Protein AF-A0A239HSJ1-F1 (afdb_monomer)

Solvent-accessible surface area (backbone atoms only — not comparable to full-atom values): 19873 Å² total; per-residue (Å²): 136,86,89,80,91,82,86,85,82,82,81,83,80,80,81,76,79,77,76,79,74,76,69,81,78,74,70,60,64,44,48,32,89,45,88,82,38,35,42,40,38,38,28,66,90,22,29,30,40,30,40,70,40,66,90,30,56,84,75,68,43,22,36,38,37,31,24,53,52,59,97,63,96,65,69,55,45,73,56,36,35,38,34,47,31,50,22,44,60,75,88,78,58,70,73,84,28,41,38,49,26,47,74,38,69,19,83,94,44,78,93,37,59,12,23,55,61,47,54,65,53,84,78,43,101,58,31,61,46,36,51,74,44,83,43,76,57,90,95,46,78,38,44,35,43,39,32,60,36,43,41,54,64,38,81,88,57,48,41,25,40,36,34,38,42,32,35,37,66,87,45,36,39,36,44,34,39,23,38,38,68,43,94,86,24,60,63,57,44,26,48,34,53,31,36,58,31,32,45,60,63,34,21,26,35,40,44,33,45,74,49,70,49,41,32,58,78,77,45,60,87,66,84,64,73,56,82,44,84,56,67,76,44,45,51,89,40,38,30,52,37,76,83,49,22,41,34,40,39,36,24,42,80,59,90,56,45,31,76,44,81,55,46,101,77,51,90,69,56,36,74,53,76,57,49,29,38,33,47,37,32,53,37,94,66,65,52,94,67,24,28,38,39,41,27,29,30,35,24,45,88,99,49,89,49,59,33,78,93,43,52,11,25,24,37,48,32,50,38,32,67,55,52,83,61,42,54,44,28,45,32,53,37,77,54,55,67,62,78,67,58,56,48,88,64,68,61,66,83,79,87,68,77,82,81,84,126

Nearest PDB structures (foldseek):
  6s6z-assembly1_A  TM=3.889E-01  e=8.707E-04  Thermotoga maritima MSB8
  3dym-assembly1_B  TM=3.789E-01  e=1.656E-01  Escherichia coli K-12
  7brs-assembly3_C  TM=3.795E-01  e=2.142E-01  Escherichia coli K-12
  3czj-assembly1_B  TM=3.651E-01  e=4.402E-01  Escherichia coli K-12
  8ri7-assembly1_A  TM=3.593E-01  e=1.593E+00  Escherichia coli

pLDDT: mean 85.99, std 18.25, range [26.75, 98.62]

Radius of gyration: 25.33 Å; Cα contacts (8 Å, |Δi|>4): 838; chains: 1; bounding box: 78×59×99 Å

Structure (mmCIF, N/CA/C/O backbone):
data_AF-A0A239HSJ1-F1
#
_entry.id   AF-A0A239HSJ1-F1
#
loop_
_atom_site.group_PDB
_atom_site.id
_atom_site.type_symbol
_atom_site.label_atom_id
_atom_site.label_alt_id
_atom_site.label_comp_id
_atom_site.label_asym_id
_atom_site.label_entity_id
_atom_site.label_seq_id
_atom_site.pdbx_PDB_ins_code
_atom_site.Cartn_x
_atom_site.Cartn_y
_atom_site.Cartn_z
_atom_site.occupancy
_atom_site.B_iso_or_equiv
_atom_site.auth_seq_id
_atom_site.auth_comp_id
_atom_site.auth_asym_id
_atom_site.auth_atom_id
_atom_site.pdbx_PDB_model_num
ATOM 1 N N . MET A 1 1 ? 55.338 -34.166 76.274 1.00 34.38 1 MET A N 1
ATOM 2 C CA . MET A 1 1 ? 55.002 -33.595 74.948 1.00 34.38 1 MET A CA 1
ATOM 3 C C . MET A 1 1 ? 53.588 -34.061 74.625 1.00 34.38 1 MET A C 1
ATOM 5 O O . MET A 1 1 ? 53.430 -35.249 74.422 1.00 34.38 1 MET A O 1
ATOM 9 N N . LEU A 1 2 ? 52.514 -33.336 74.955 1.00 30.95 2 LEU A N 1
ATOM 10 C CA . LEU A 1 2 ? 52.000 -32.055 74.428 1.00 30.95 2 LEU A CA 1
ATOM 11 C C . LEU A 1 2 ? 51.515 -32.140 72.964 1.00 30.95 2 LEU A C 1
ATOM 13 O O . LEU A 1 2 ? 52.263 -32.618 72.119 1.00 30.95 2 LEU A O 1
ATOM 17 N N . PHE A 1 3 ? 50.316 -31.568 72.743 1.00 27.73 3 PHE A N 1
ATOM 18 C CA . PHE A 1 3 ? 49.607 -31.225 71.488 1.00 27.73 3 PHE A CA 1
ATOM 19 C C . PHE A 1 3 ? 48.690 -32.296 70.858 1.00 27.73 3 PHE A C 1
ATOM 21 O O . PHE A 1 3 ? 49.084 -33.444 70.743 1.00 27.73 3 PHE A O 1
ATOM 28 N N . PHE A 1 4 ? 47.477 -32.012 70.358 1.00 30.23 4 PHE A N 1
ATOM 29 C CA . PHE A 1 4 ? 46.514 -30.894 70.463 1.00 30.23 4 PHE A CA 1
ATOM 30 C C . PHE A 1 4 ? 45.217 -31.351 69.747 1.00 30.23 4 PHE A C 1
ATOM 32 O O . PHE A 1 4 ? 45.278 -32.187 68.847 1.00 30.23 4 PHE A O 1
ATOM 39 N N . LEU A 1 5 ? 44.058 -30.791 70.110 1.00 36.53 5 LEU A N 1
ATOM 40 C CA . LEU A 1 5 ? 42.792 -30.938 69.376 1.00 36.53 5 LEU A CA 1
ATOM 41 C C . LEU A 1 5 ? 42.863 -30.303 67.973 1.00 36.53 5 LEU A C 1
ATOM 43 O O . LEU A 1 5 ? 43.408 -29.212 67.828 1.00 36.53 5 LEU A O 1
ATOM 47 N N . ALA A 1 6 ? 42.142 -30.874 67.002 1.00 34.12 6 ALA A N 1
ATOM 48 C CA . ALA A 1 6 ? 41.622 -30.126 65.856 1.00 34.12 6 ALA A CA 1
ATOM 49 C C . ALA A 1 6 ? 40.191 -30.575 65.515 1.00 34.12 6 ALA A C 1
ATOM 51 O O . ALA A 1 6 ? 39.922 -31.736 65.216 1.00 34.12 6 ALA A O 1
ATOM 52 N N . ARG A 1 7 ? 39.272 -29.611 65.620 1.00 34.09 7 ARG A N 1
ATOM 53 C CA . ARG A 1 7 ? 37.841 -29.685 65.308 1.00 34.09 7 ARG A CA 1
ATOM 54 C C . ARG A 1 7 ? 37.631 -29.765 63.792 1.00 34.09 7 ARG A C 1
ATOM 56 O O . ARG A 1 7 ? 38.167 -28.931 63.071 1.00 34.09 7 ARG A O 1
ATOM 63 N N . CYS A 1 8 ? 36.777 -30.675 63.326 1.00 31.75 8 CYS A N 1
ATOM 64 C CA . CYS A 1 8 ? 36.145 -30.562 62.009 1.00 31.75 8 CYS A CA 1
ATOM 65 C C . CYS A 1 8 ? 34.814 -29.815 62.161 1.00 31.75 8 CYS A C 1
ATOM 67 O O . CYS A 1 8 ? 33.870 -30.331 62.756 1.00 31.75 8 CYS A O 1
ATOM 69 N N . CYS A 1 9 ? 34.753 -28.588 61.644 1.00 32.62 9 CYS A N 1
ATOM 70 C CA . CYS A 1 9 ? 33.508 -27.850 61.454 1.00 32.62 9 CYS A CA 1
ATOM 71 C C . CYS A 1 9 ? 32.842 -28.327 60.156 1.00 32.62 9 CYS A C 1
ATOM 73 O O . CYS A 1 9 ? 33.412 -28.168 59.080 1.00 32.62 9 CYS A O 1
ATOM 75 N N . ILE A 1 10 ? 31.633 -28.882 60.252 1.00 38.62 10 ILE A N 1
ATOM 76 C CA . ILE A 1 10 ? 30.758 -29.121 59.099 1.00 38.62 10 ILE A CA 1
ATOM 77 C C . ILE A 1 10 ? 30.023 -27.809 58.814 1.00 38.62 10 ILE A C 1
ATOM 79 O O . ILE A 1 10 ? 29.228 -27.350 59.633 1.00 38.62 10 ILE A O 1
ATOM 83 N N . ALA A 1 11 ? 30.309 -27.189 57.670 1.00 36.12 11 ALA A N 1
ATOM 84 C CA . ALA A 1 11 ? 29.547 -26.054 57.169 1.00 36.12 11 ALA A CA 1
ATOM 85 C C . ALA A 1 11 ? 28.276 -26.568 56.475 1.00 36.12 11 ALA A C 1
ATOM 87 O O . ALA A 1 11 ? 28.348 -27.227 55.440 1.00 36.12 11 ALA A O 1
ATOM 88 N N . PHE A 1 12 ? 27.110 -26.270 57.050 1.00 34.03 12 PHE A N 1
ATOM 89 C CA . PHE A 1 12 ? 25.827 -26.392 56.363 1.00 34.03 12 PHE A CA 1
ATOM 90 C C . PHE A 1 12 ? 25.724 -25.262 55.332 1.00 34.03 12 PHE A C 1
ATOM 92 O O . PHE A 1 12 ? 25.570 -24.099 55.697 1.00 34.03 12 PHE A O 1
ATOM 99 N N . VAL A 1 13 ? 25.816 -25.599 54.046 1.00 42.19 13 VAL A N 1
ATOM 100 C CA . VAL A 1 13 ? 25.445 -24.686 52.959 1.00 42.19 13 VAL A CA 1
ATOM 101 C C . VAL A 1 13 ? 23.947 -24.845 52.731 1.00 42.19 13 VAL A C 1
ATOM 103 O O . VAL A 1 13 ? 23.490 -25.809 52.120 1.00 42.19 13 VAL A O 1
ATOM 106 N N . SER A 1 14 ? 23.170 -23.910 53.268 1.00 41.41 14 SER A N 1
ATOM 107 C CA . SER A 1 14 ? 21.750 -23.750 52.966 1.00 41.41 14 SER A CA 1
ATOM 108 C C . SER A 1 14 ? 21.620 -23.302 51.508 1.00 41.41 14 SER A C 1
ATOM 110 O O . SER A 1 14 ? 21.904 -22.153 51.174 1.00 41.41 14 SER A O 1
ATOM 112 N N . GLY A 1 15 ? 21.218 -24.216 50.625 1.00 38.69 15 GLY A N 1
ATOM 113 C CA . GLY A 1 15 ? 20.870 -23.896 49.245 1.00 38.69 15 GLY A CA 1
ATOM 114 C C . GLY A 1 15 ? 19.581 -23.081 49.202 1.00 38.69 15 GLY A C 1
ATOM 115 O O . GLY A 1 15 ? 18.489 -23.643 49.204 1.00 38.69 15 GLY A O 1
ATOM 116 N N . ALA A 1 16 ? 19.700 -21.755 49.173 1.00 44.84 16 ALA A N 1
ATOM 117 C CA . ALA A 1 16 ? 18.612 -20.892 48.743 1.00 44.84 16 ALA A CA 1
ATOM 118 C C . ALA A 1 16 ? 18.420 -21.111 47.237 1.00 44.84 16 ALA A C 1
ATOM 120 O O . ALA A 1 16 ? 19.248 -20.691 46.428 1.00 44.84 16 ALA A O 1
ATOM 121 N N . GLY A 1 17 ? 17.359 -21.828 46.868 1.00 41.44 17 GLY A N 1
ATOM 122 C CA . GLY A 1 17 ? 16.935 -21.951 45.481 1.00 41.44 17 GLY A CA 1
ATOM 123 C C . GLY A 1 17 ? 16.613 -20.565 44.935 1.00 41.44 17 GLY A C 1
ATOM 124 O O . GLY A 1 17 ? 15.628 -19.948 45.337 1.00 41.44 17 GLY A O 1
ATOM 125 N N . VAL A 1 18 ? 17.459 -20.069 44.036 1.00 42.66 18 VAL A N 1
ATOM 126 C CA . VAL A 1 18 ? 17.140 -18.913 43.204 1.00 42.66 18 VAL A CA 1
ATOM 127 C C . VAL A 1 18 ? 16.051 -19.380 42.245 1.00 42.66 18 VAL A C 1
ATOM 129 O O . VAL A 1 18 ? 16.328 -20.062 41.261 1.00 42.66 18 VAL A O 1
ATOM 132 N N . LEU A 1 19 ? 14.797 -19.064 42.567 1.00 44.00 19 LEU A N 1
ATOM 133 C CA . LEU A 1 19 ? 13.730 -19.072 41.578 1.00 44.00 19 LEU A CA 1
ATOM 134 C C . LEU A 1 19 ? 14.130 -18.043 40.522 1.00 44.00 19 LEU A C 1
ATOM 136 O O . LEU A 1 19 ? 14.140 -16.843 40.793 1.00 44.00 19 LEU A O 1
ATOM 140 N N . ALA A 1 20 ? 14.525 -18.524 39.345 1.00 42.16 20 ALA A N 1
ATOM 141 C CA . ALA A 1 20 ? 14.688 -17.678 38.181 1.00 42.16 20 ALA A CA 1
ATOM 142 C C . ALA A 1 20 ? 13.334 -17.007 37.916 1.00 42.16 20 ALA A C 1
ATOM 144 O O . ALA A 1 20 ? 12.381 -17.660 37.497 1.00 42.16 20 ALA A O 1
ATOM 145 N N . GLN A 1 21 ? 13.228 -15.715 38.225 1.00 37.47 21 GLN A N 1
ATOM 146 C CA . GLN A 1 21 ? 12.154 -14.888 37.698 1.00 37.47 21 GLN A CA 1
ATOM 147 C C . GLN A 1 21 ? 12.350 -14.837 36.186 1.00 37.47 21 GLN A C 1
ATOM 149 O O . GLN A 1 21 ? 13.277 -14.187 35.699 1.00 37.47 21 GLN A O 1
ATOM 154 N N . GLU A 1 22 ? 11.500 -15.552 35.447 1.00 40.19 22 GLU A N 1
ATOM 155 C CA . GLU A 1 22 ? 11.316 -15.286 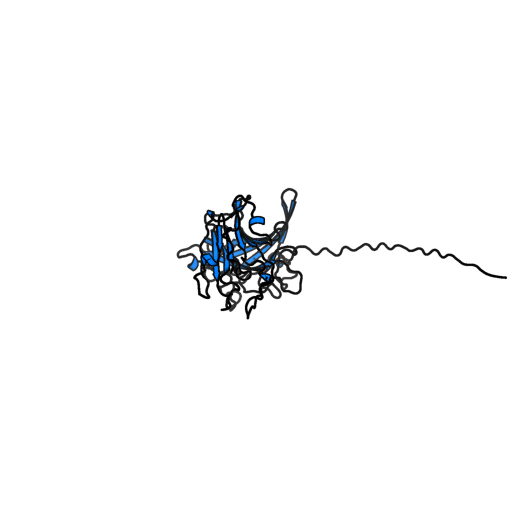34.026 1.00 40.19 22 GLU A CA 1
ATOM 156 C C . GLU A 1 22 ? 11.016 -13.793 33.891 1.00 40.19 22 GLU A C 1
ATOM 158 O O . GLU A 1 22 ? 10.060 -13.267 34.468 1.00 40.19 22 GLU A O 1
ATOM 163 N N . SER A 1 23 ? 11.902 -13.083 33.196 1.00 42.72 23 SER A N 1
ATOM 164 C CA . SER A 1 23 ? 11.632 -11.700 32.816 1.00 42.72 23 SER A CA 1
ATOM 165 C C . SER A 1 23 ? 10.333 -11.700 32.005 1.00 42.72 23 SER A C 1
ATOM 167 O O . SER A 1 23 ? 10.169 -12.610 31.189 1.00 42.72 23 SER A O 1
ATOM 169 N N . PRO A 1 24 ? 9.409 -10.739 32.200 1.00 45.56 24 PRO A N 1
ATOM 170 C CA . PRO A 1 24 ? 8.169 -10.711 31.437 1.00 45.56 24 PRO A CA 1
ATOM 171 C C . PRO A 1 24 ? 8.509 -10.765 29.950 1.00 45.56 24 PRO A C 1
ATOM 173 O O . PRO A 1 24 ? 9.201 -9.880 29.443 1.00 45.56 24 PRO A O 1
ATOM 176 N N . GLN A 1 25 ? 8.085 -11.828 29.267 1.00 57.91 25 GLN A N 1
ATOM 177 C CA . GLN A 1 25 ? 8.289 -11.947 27.832 1.00 57.91 25 GLN A CA 1
ATOM 178 C C . GLN A 1 25 ? 7.569 -10.766 27.180 1.00 57.91 25 GLN A C 1
ATOM 180 O O . GLN A 1 25 ? 6.346 -10.648 27.280 1.00 57.91 25 GLN A O 1
ATOM 185 N N . GLU A 1 26 ? 8.329 -9.845 26.582 1.00 77.31 26 GLU A N 1
ATOM 186 C CA . GLU A 1 26 ? 7.736 -8.707 25.887 1.00 77.31 26 GLU A CA 1
ATOM 187 C C . GLU A 1 26 ? 6.740 -9.221 24.845 1.00 77.31 26 GLU A C 1
ATOM 189 O O . GLU A 1 26 ? 7.050 -10.129 24.069 1.00 77.31 26 GLU A O 1
ATOM 194 N N . SER A 1 27 ? 5.541 -8.632 24.828 1.00 87.25 27 SER A N 1
ATOM 195 C CA . SER A 1 27 ? 4.517 -8.974 23.841 1.00 87.25 27 SER A CA 1
ATOM 196 C C . SER A 1 27 ? 5.100 -8.876 22.420 1.00 87.25 27 SER A C 1
ATOM 198 O O . SER A 1 27 ? 5.802 -7.899 22.119 1.00 87.25 27 SER A O 1
ATOM 200 N N . PRO A 1 28 ? 4.812 -9.846 21.526 1.00 93.06 28 PRO A N 1
ATOM 201 C CA . PRO A 1 28 ? 5.252 -9.783 20.131 1.00 93.06 28 PRO A CA 1
ATOM 202 C C . PRO A 1 28 ? 4.569 -8.645 19.357 1.00 93.06 28 PRO A C 1
ATOM 204 O O . PRO A 1 28 ? 5.042 -8.260 18.287 1.00 93.06 28 PRO A O 1
ATOM 207 N N . TRP A 1 29 ? 3.475 -8.103 19.901 1.00 95.94 29 TRP A N 1
ATOM 208 C CA . TRP A 1 29 ? 2.703 -7.015 19.321 1.00 95.94 29 TRP A CA 1
ATOM 209 C C . TRP A 1 29 ? 3.267 -5.651 19.705 1.00 95.94 29 TRP A C 1
ATOM 211 O O . TRP A 1 29 ? 3.484 -5.344 20.878 1.00 95.94 29 TRP A O 1
ATOM 221 N N . ILE A 1 30 ? 3.426 -4.804 18.697 1.00 94.31 30 ILE A N 1
ATOM 222 C CA . ILE A 1 30 ? 3.781 -3.396 18.831 1.00 94.31 30 ILE A CA 1
ATOM 223 C C . ILE A 1 30 ? 2.486 -2.598 18.777 1.00 94.31 30 ILE A C 1
ATOM 225 O O . ILE A 1 30 ? 1.672 -2.787 17.872 1.00 94.31 30 ILE A O 1
ATOM 229 N N . ARG A 1 31 ? 2.286 -1.737 19.774 1.00 94.75 31 ARG A N 1
ATOM 230 C CA . ARG A 1 31 ? 1.164 -0.801 19.881 1.00 94.75 31 ARG A CA 1
ATOM 231 C C . ARG A 1 31 ? 1.658 0.464 20.589 1.00 94.75 31 ARG A C 1
ATOM 233 O O . ARG A 1 31 ? 2.562 0.344 21.423 1.00 94.75 31 ARG A O 1
ATOM 240 N N . PRO A 1 32 ? 1.076 1.644 20.328 1.00 93.12 32 PRO A N 1
ATOM 241 C CA . PRO A 1 32 ? 1.495 2.866 21.002 1.00 93.12 32 PRO A CA 1
ATOM 242 C C . PRO A 1 32 ? 1.300 2.763 22.521 1.00 93.12 32 PRO A C 1
ATOM 244 O O . PRO A 1 32 ? 0.337 2.162 23.005 1.00 93.12 32 PRO A O 1
ATOM 247 N N . ALA A 1 33 ? 2.224 3.349 23.285 1.00 91.38 33 ALA A N 1
ATOM 248 C CA . ALA A 1 33 ? 2.182 3.329 24.750 1.00 91.38 33 ALA A CA 1
ATOM 249 C C . ALA A 1 33 ? 1.205 4.367 25.335 1.00 91.38 33 ALA A C 1
ATOM 251 O O . ALA A 1 33 ? 0.661 4.157 26.417 1.00 91.38 33 ALA A O 1
ATOM 252 N N . SER A 1 34 ? 0.983 5.466 24.612 1.00 90.38 34 SER A N 1
ATOM 253 C CA . SER A 1 34 ? 0.047 6.548 24.924 1.00 90.38 34 SER A CA 1
ATOM 254 C C . SER A 1 34 ? -0.427 7.217 23.618 1.00 90.38 34 SER A C 1
ATOM 256 O O . SER A 1 34 ? 0.173 6.962 22.570 1.00 90.38 34 SER A O 1
ATOM 258 N N . PRO A 1 35 ? -1.460 8.082 23.650 1.00 87.31 35 PRO A N 1
ATOM 259 C CA . PRO A 1 35 ? -1.907 8.832 22.469 1.00 87.31 35 PRO A CA 1
ATOM 260 C C . PRO A 1 35 ? -0.836 9.747 21.851 1.00 87.31 35 PRO A C 1
ATOM 262 O O . PRO A 1 35 ? -0.864 9.984 20.649 1.00 87.31 35 PRO A O 1
ATOM 265 N N . ASP A 1 36 ? 0.107 10.235 22.664 1.00 87.62 36 ASP A N 1
ATOM 266 C CA . ASP A 1 36 ? 1.193 11.134 22.237 1.00 87.62 36 ASP A CA 1
ATOM 267 C C . ASP A 1 36 ? 2.487 10.386 21.868 1.00 87.62 36 ASP A C 1
ATOM 269 O O . ASP A 1 36 ? 3.462 10.990 21.415 1.00 87.62 36 ASP A O 1
ATOM 273 N N . ALA A 1 37 ? 2.527 9.069 22.098 1.00 90.38 37 ALA A N 1
ATOM 274 C CA . ALA A 1 37 ? 3.645 8.224 21.706 1.00 90.38 37 ALA A CA 1
ATOM 275 C C . ALA A 1 37 ? 3.659 8.010 20.179 1.00 90.38 37 ALA A C 1
ATOM 277 O O . ALA A 1 37 ? 2.645 8.219 19.509 1.00 90.38 37 ALA A O 1
ATOM 278 N N . PRO A 1 38 ? 4.782 7.534 19.610 1.00 91.94 38 PRO A N 1
ATOM 279 C CA . PRO A 1 38 ? 4.829 7.111 18.216 1.00 91.94 38 PRO A CA 1
ATOM 280 C C . PRO A 1 38 ? 3.657 6.188 17.843 1.00 91.94 38 PRO A C 1
ATOM 282 O O . PRO A 1 38 ? 3.478 5.119 18.433 1.00 91.94 38 PRO A O 1
ATOM 285 N N . LEU A 1 39 ? 2.869 6.602 16.847 1.00 94.00 39 LEU A N 1
ATOM 286 C CA . LEU A 1 39 ? 1.702 5.879 16.349 1.00 94.00 39 LEU A CA 1
ATOM 287 C C . LEU A 1 39 ? 2.142 4.768 15.395 1.00 94.00 39 LEU A C 1
ATOM 289 O O . LEU A 1 39 ? 2.122 4.928 14.171 1.00 94.00 39 LEU A O 1
ATOM 293 N N . ILE A 1 40 ? 2.597 3.662 15.984 1.00 95.00 40 ILE A N 1
ATOM 294 C CA . ILE A 1 40 ? 3.119 2.486 15.287 1.00 95.00 40 ILE A CA 1
ATOM 295 C C . ILE A 1 40 ? 2.440 1.232 15.836 1.00 95.00 40 ILE A C 1
ATOM 297 O O . ILE A 1 40 ? 2.366 1.027 17.051 1.00 95.00 40 ILE A O 1
ATOM 301 N N . TRP A 1 41 ? 1.989 0.376 14.924 1.00 96.56 41 TRP A N 1
ATOM 302 C CA . TRP A 1 41 ? 1.357 -0.904 15.213 1.00 96.56 41 TRP A CA 1
ATOM 303 C C . TRP A 1 41 ? 1.997 -2.011 14.385 1.00 96.56 41 TRP A C 1
ATOM 305 O O . TRP A 1 41 ? 2.456 -1.778 13.270 1.00 96.56 41 TRP A O 1
ATOM 315 N N . GLY A 1 42 ? 1.985 -3.234 14.902 1.00 95.94 42 GLY A N 1
ATOM 316 C CA . GLY A 1 42 ? 2.352 -4.415 14.127 1.00 95.94 42 GLY A CA 1
ATOM 317 C C . GLY A 1 42 ? 3.104 -5.439 14.942 1.00 95.94 42 GLY A C 1
ATOM 318 O O . GLY A 1 42 ? 2.754 -5.679 16.099 1.00 95.94 42 GLY A O 1
ATOM 319 N N . ARG A 1 43 ? 4.107 -6.072 14.337 1.00 94.19 43 ARG A N 1
ATOM 320 C CA . ARG A 1 43 ? 4.789 -7.224 14.924 1.00 94.19 43 ARG A CA 1
ATOM 321 C C . ARG A 1 43 ? 6.296 -7.040 15.000 1.00 94.19 43 ARG A C 1
ATOM 323 O O . ARG A 1 43 ? 6.923 -6.564 14.064 1.00 94.19 43 ARG A O 1
ATOM 330 N N . ARG A 1 44 ? 6.887 -7.477 16.116 1.00 92.25 44 ARG A N 1
ATOM 331 C CA . ARG A 1 44 ? 8.346 -7.435 16.332 1.00 92.25 44 ARG A CA 1
ATOM 332 C C . ARG A 1 44 ? 9.128 -8.399 15.438 1.00 92.25 44 ARG A C 1
ATOM 334 O O . ARG A 1 44 ? 10.340 -8.258 15.324 1.00 92.25 44 ARG A O 1
ATOM 341 N N . ASP A 1 45 ? 8.450 -9.396 14.882 1.00 92.06 45 ASP A N 1
ATOM 342 C CA . ASP A 1 45 ? 8.982 -10.456 14.022 1.00 92.06 45 ASP A CA 1
ATOM 343 C C . ASP A 1 45 ? 8.439 -10.379 12.582 1.00 92.06 45 ASP A C 1
ATOM 345 O O . ASP A 1 45 ? 8.505 -11.367 11.849 1.00 92.06 45 ASP A O 1
ATOM 349 N N . GLY A 1 46 ? 7.884 -9.228 12.191 1.00 93.62 46 GLY A N 1
ATOM 350 C CA . GLY A 1 46 ? 7.266 -9.026 10.885 1.00 93.62 46 GLY A CA 1
ATOM 351 C C . GLY A 1 46 ? 7.141 -7.550 10.517 1.00 93.62 46 GLY A C 1
ATOM 352 O O . GLY A 1 46 ? 8.035 -6.743 10.792 1.00 93.62 46 GLY A O 1
ATOM 353 N N . VAL A 1 47 ? 6.026 -7.204 9.878 1.00 95.12 47 VAL A N 1
ATOM 354 C CA . VAL A 1 47 ? 5.741 -5.852 9.398 1.00 95.12 47 VAL A CA 1
ATOM 355 C C . VAL A 1 47 ? 5.141 -4.969 10.495 1.00 95.12 47 VAL A C 1
ATOM 357 O O . VAL A 1 47 ? 4.399 -5.417 11.379 1.00 95.12 47 VAL A O 1
ATOM 360 N N . VAL A 1 48 ? 5.444 -3.679 10.408 1.00 95.94 48 VAL A N 1
ATOM 361 C CA . VAL A 1 48 ? 4.758 -2.608 11.125 1.00 95.94 48 VAL A CA 1
ATOM 362 C C . VAL A 1 48 ? 4.140 -1.622 10.150 1.00 95.94 48 VAL A C 1
ATOM 364 O O . VAL A 1 48 ? 4.630 -1.418 9.038 1.00 95.94 48 VAL A O 1
ATOM 367 N N . PHE A 1 49 ? 3.073 -0.969 10.598 1.00 97.19 49 PHE A N 1
ATOM 368 C CA . PHE A 1 49 ? 2.548 0.222 9.956 1.00 97.19 49 PHE A CA 1
ATOM 369 C C . PHE A 1 49 ? 2.421 1.369 10.956 1.00 97.19 49 PHE A C 1
ATOM 371 O O . PHE A 1 49 ? 2.300 1.160 12.164 1.00 97.19 49 PHE A O 1
ATOM 378 N N . GLY A 1 50 ? 2.443 2.600 10.454 1.00 95.69 50 GLY A N 1
ATOM 379 C CA . GLY A 1 50 ? 2.330 3.785 11.294 1.00 95.69 50 GLY A CA 1
ATOM 380 C C . GLY A 1 50 ? 1.712 4.985 10.595 1.00 95.69 50 GLY A C 1
ATOM 381 O O . GLY A 1 50 ? 1.655 5.069 9.365 1.00 95.69 50 GLY A O 1
ATOM 382 N N . LEU A 1 51 ? 1.263 5.937 11.404 1.00 95.81 51 LEU A N 1
ATOM 383 C CA . LEU A 1 51 ? 0.697 7.211 10.958 1.00 95.81 51 LEU A CA 1
ATOM 384 C C . LEU A 1 51 ? 1.688 8.363 11.197 1.00 95.81 51 LEU A C 1
ATOM 386 O O . LEU A 1 51 ? 2.677 8.177 11.909 1.00 95.81 51 LEU A O 1
ATOM 390 N N . PRO A 1 52 ? 1.470 9.554 10.604 1.00 92.56 52 PRO A N 1
ATOM 391 C CA . PRO A 1 52 ? 2.287 10.718 10.924 1.00 92.56 52 PRO A CA 1
ATOM 392 C C . PRO A 1 52 ? 2.146 11.068 12.413 1.00 92.56 52 PRO A C 1
ATOM 394 O O . PRO A 1 52 ? 1.075 11.475 12.855 1.00 92.56 52 PRO A O 1
ATOM 397 N N . SER A 1 53 ? 3.223 10.925 13.187 1.00 91.25 53 SER A N 1
ATOM 398 C CA . SER A 1 53 ? 3.256 11.281 14.609 1.00 91.25 53 SER A CA 1
ATOM 399 C C . SER A 1 53 ? 4.665 11.697 15.053 1.00 91.25 53 SER A C 1
ATOM 401 O O . SER A 1 53 ? 5.653 11.235 14.468 1.00 91.25 53 SER A O 1
ATOM 403 N N . PRO A 1 54 ? 4.805 12.515 16.113 1.00 88.81 54 PRO A N 1
ATOM 404 C CA . PRO A 1 54 ? 6.103 12.782 16.733 1.00 88.81 54 PRO A CA 1
ATOM 405 C C . PRO A 1 54 ? 6.820 11.481 17.131 1.00 88.81 54 PRO A C 1
ATOM 407 O O . PRO A 1 54 ? 6.198 10.555 17.645 1.00 88.81 54 PRO A O 1
ATOM 410 N N . GLY A 1 55 ? 8.121 11.383 16.837 1.00 86.44 55 GLY A N 1
ATOM 411 C CA . GLY A 1 55 ? 8.935 10.187 17.115 1.00 86.44 55 GLY A CA 1
ATOM 412 C C . GLY A 1 55 ? 8.554 8.922 16.327 1.00 86.44 55 GLY A C 1
ATOM 413 O O . GLY A 1 55 ? 9.164 7.876 16.536 1.00 86.44 55 GLY A O 1
ATOM 414 N N . GLY A 1 56 ? 7.554 9.001 15.441 1.00 88.00 56 GLY A N 1
ATOM 415 C CA . GLY A 1 56 ? 7.139 7.912 14.561 1.00 88.00 56 GLY A CA 1
ATOM 416 C C . GLY A 1 56 ? 8.063 7.716 13.363 1.00 88.00 56 GLY A C 1
ATOM 417 O O . GLY A 1 56 ? 9.092 8.381 13.213 1.00 88.00 56 GLY A O 1
ATOM 418 N N . ILE A 1 57 ? 7.665 6.803 12.475 1.00 88.75 57 ILE A N 1
ATOM 419 C CA . ILE A 1 57 ? 8.314 6.639 11.171 1.00 88.75 57 ILE A CA 1
ATOM 420 C C . ILE A 1 57 ? 8.181 7.973 10.399 1.00 88.75 57 ILE A C 1
ATOM 422 O O . ILE A 1 57 ? 7.116 8.599 10.376 1.00 88.75 57 ILE A O 1
ATOM 426 N N . ARG A 1 58 ? 9.267 8.466 9.797 1.00 86.25 58 ARG A N 1
ATOM 427 C CA . ARG A 1 58 ? 9.271 9.764 9.095 1.00 86.25 58 ARG A CA 1
ATOM 428 C C . ARG A 1 58 ? 8.583 9.667 7.731 1.00 86.25 58 ARG A C 1
ATOM 430 O O . ARG A 1 58 ? 8.422 8.583 7.184 1.00 86.25 58 ARG A O 1
ATOM 437 N N . GLY A 1 59 ? 8.153 10.807 7.191 1.00 88.00 59 GLY A N 1
ATOM 438 C CA . GLY A 1 59 ? 7.552 10.881 5.858 1.00 88.00 59 GLY A CA 1
ATOM 439 C C . GLY A 1 59 ? 6.481 11.954 5.699 1.00 88.00 59 GLY A C 1
ATOM 440 O O . GLY A 1 59 ? 6.124 12.592 6.695 1.00 88.00 59 GLY A O 1
ATOM 441 N N . PRO A 1 60 ? 5.941 12.127 4.478 1.00 90.94 60 PRO A N 1
ATOM 442 C CA . PRO A 1 60 ? 4.875 13.084 4.203 1.00 90.94 60 PRO A CA 1
ATOM 443 C C . PRO A 1 60 ? 3.597 12.772 4.994 1.00 90.94 60 PRO A C 1
ATOM 445 O O . PRO A 1 60 ? 3.376 11.656 5.480 1.00 90.94 60 PRO A O 1
ATOM 448 N N . ARG A 1 61 ? 2.724 13.771 5.128 1.00 94.75 61 ARG A N 1
ATOM 449 C CA . ARG A 1 61 ? 1.357 13.568 5.631 1.00 94.75 61 ARG A CA 1
ATOM 450 C C . ARG A 1 61 ? 0.483 12.911 4.557 1.00 94.75 61 ARG A C 1
ATOM 452 O O . ARG A 1 61 ? 0.900 12.772 3.414 1.00 94.75 61 ARG A O 1
ATOM 459 N N . GLY A 1 62 ? -0.728 12.489 4.927 1.00 96.94 62 GLY A N 1
ATOM 460 C CA . GLY A 1 62 ? -1.644 11.846 3.981 1.00 96.94 62 GLY A CA 1
ATOM 461 C C . GLY A 1 62 ? -1.312 10.391 3.648 1.00 96.94 62 GLY A C 1
ATOM 462 O O . GLY A 1 62 ? -1.973 9.806 2.799 1.00 96.94 62 GLY A O 1
ATOM 463 N N . LEU A 1 63 ? -0.303 9.805 4.294 1.00 97.25 63 LEU A N 1
ATOM 464 C CA . LEU A 1 63 ? 0.251 8.496 3.951 1.00 97.25 63 LEU A CA 1
ATOM 465 C C . LEU A 1 63 ? 0.342 7.590 5.177 1.00 97.25 63 LEU A C 1
ATOM 467 O O . LEU A 1 63 ? 0.719 8.047 6.261 1.00 97.25 63 LEU A O 1
ATOM 471 N N . ILE A 1 64 ? 0.057 6.302 4.987 1.00 97.81 64 ILE A N 1
ATOM 472 C CA . ILE A 1 64 ? 0.376 5.242 5.951 1.00 97.81 64 ILE A CA 1
ATOM 473 C C . ILE A 1 64 ? 1.809 4.789 5.682 1.00 97.81 64 ILE A C 1
ATOM 475 O O . ILE A 1 64 ? 2.183 4.568 4.538 1.00 97.81 64 ILE A O 1
ATOM 479 N N . ARG A 1 65 ? 2.624 4.656 6.722 1.00 95.75 65 ARG A N 1
ATOM 480 C CA . ARG A 1 65 ? 4.004 4.156 6.629 1.00 95.75 65 ARG A CA 1
ATOM 481 C C . ARG A 1 65 ? 3.999 2.657 6.828 1.00 95.75 65 ARG A C 1
ATOM 483 O O . ARG A 1 65 ? 3.332 2.212 7.754 1.00 95.75 65 ARG A O 1
ATOM 490 N N . VAL A 1 66 ? 4.745 1.906 6.028 1.00 96.06 66 VAL A N 1
ATOM 491 C CA . VAL A 1 66 ? 4.874 0.451 6.174 1.00 96.06 66 VAL A CA 1
ATOM 492 C C . VAL A 1 66 ? 6.337 0.049 6.038 1.00 96.06 66 VAL A C 1
ATOM 494 O O . VAL A 1 66 ? 7.057 0.609 5.213 1.00 96.06 66 VAL A O 1
ATOM 497 N N . GLY A 1 67 ? 6.774 -0.918 6.838 1.00 93.19 67 GLY A N 1
ATOM 498 C CA . GLY A 1 67 ? 8.116 -1.488 6.756 1.00 93.19 67 GLY A CA 1
ATOM 499 C C . GLY A 1 67 ? 8.352 -2.587 7.791 1.00 93.19 67 GLY A C 1
ATOM 500 O O . GLY A 1 67 ? 7.488 -2.822 8.641 1.00 93.19 67 GLY A O 1
ATOM 501 N N . PRO A 1 68 ? 9.475 -3.312 7.709 1.00 91.00 68 PRO A N 1
ATOM 502 C CA . PRO A 1 68 ? 9.819 -4.321 8.701 1.00 91.00 68 PRO A CA 1
ATOM 503 C C . PRO A 1 68 ? 10.171 -3.683 10.050 1.00 91.00 68 PRO A C 1
ATOM 505 O O . PRO A 1 68 ? 10.616 -2.537 10.132 1.00 91.00 68 PRO A O 1
ATOM 508 N N . TRP A 1 69 ? 10.003 -4.443 11.131 1.00 87.06 69 TRP A N 1
ATOM 509 C CA . TRP A 1 69 ? 10.497 -4.019 12.436 1.00 87.06 69 TRP A CA 1
ATOM 510 C C . TRP A 1 69 ? 12.007 -4.256 12.579 1.00 87.06 69 TRP A C 1
ATOM 512 O O . TRP A 1 69 ? 12.483 -5.383 12.451 1.00 87.06 69 TRP A O 1
ATOM 522 N N . SER A 1 70 ? 12.749 -3.209 12.943 1.00 73.06 70 SER A N 1
ATOM 523 C CA . SER A 1 70 ? 14.171 -3.263 13.301 1.00 73.06 70 SER A CA 1
ATOM 524 C C . SER A 1 70 ? 14.339 -2.898 14.785 1.00 73.06 70 SER A C 1
ATOM 526 O O . SER A 1 70 ? 13.717 -1.963 15.290 1.00 73.06 70 SER A O 1
ATOM 528 N N . LYS A 1 71 ? 15.140 -3.673 15.533 1.00 56.94 71 LYS A N 1
ATOM 529 C CA . LYS A 1 71 ? 15.475 -3.370 16.937 1.00 56.94 71 LYS A CA 1
ATOM 530 C C . LYS A 1 71 ? 16.677 -2.412 16.973 1.00 56.94 71 LYS A C 1
ATOM 532 O O . LYS A 1 71 ? 17.803 -2.876 16.832 1.00 56.94 71 LYS A O 1
ATOM 537 N N . GLY A 1 72 ? 16.471 -1.116 17.223 1.00 54.62 72 GLY A N 1
ATOM 538 C CA . GLY A 1 72 ? 17.572 -0.178 17.499 1.00 54.62 72 GLY A CA 1
ATOM 539 C C . GLY A 1 72 ? 17.206 1.310 17.444 1.00 54.62 72 GLY A C 1
ATOM 540 O O . GLY A 1 72 ? 16.084 1.667 17.101 1.00 54.62 72 GLY A O 1
ATOM 541 N N . ASP A 1 73 ? 18.189 2.171 17.749 1.00 46.59 73 ASP A N 1
ATOM 542 C CA . ASP A 1 73 ? 18.124 3.648 17.644 1.00 46.59 73 ASP A CA 1
ATOM 543 C C . ASP A 1 73 ? 18.033 4.158 16.188 1.00 46.59 73 ASP A C 1
ATOM 545 O O . ASP A 1 73 ? 17.855 5.352 15.927 1.00 46.59 73 ASP A O 1
ATOM 549 N N . LEU A 1 74 ? 18.135 3.250 15.214 1.00 45.47 74 LEU A N 1
ATOM 550 C CA . LEU A 1 74 ? 17.890 3.530 13.807 1.00 45.47 74 LEU A CA 1
ATOM 551 C C . LEU A 1 74 ? 16.385 3.434 13.550 1.00 45.47 74 LEU A C 1
ATOM 553 O O . LEU A 1 74 ? 15.852 2.365 13.279 1.00 45.47 74 LEU A O 1
ATOM 557 N N . GLN A 1 75 ? 15.729 4.584 13.726 1.00 52.66 75 GLN A N 1
ATOM 558 C CA . GLN A 1 75 ? 14.433 4.985 13.167 1.00 52.66 75 GLN A CA 1
ATOM 559 C C . GLN A 1 75 ? 13.761 3.889 12.324 1.00 52.66 75 GLN A C 1
ATOM 561 O O . GLN A 1 75 ? 14.099 3.754 11.155 1.00 52.66 75 GLN A O 1
ATOM 566 N N . ASN A 1 76 ? 12.829 3.143 12.932 1.00 56.97 76 ASN A N 1
ATOM 567 C CA . ASN A 1 76 ? 11.849 2.242 12.303 1.00 56.97 76 ASN A CA 1
ATOM 568 C C . ASN A 1 76 ? 11.856 2.309 10.759 1.00 56.97 76 ASN A C 1
ATOM 570 O O . ASN A 1 76 ? 11.399 3.308 10.191 1.00 56.97 76 ASN A O 1
ATOM 574 N N . GLU A 1 77 ? 12.416 1.287 10.105 1.00 75.69 77 GLU A N 1
ATOM 575 C CA . GLU A 1 77 ? 12.779 1.342 8.686 1.00 75.69 77 GLU A CA 1
ATOM 576 C C . GLU A 1 77 ? 11.530 1.377 7.810 1.00 75.69 77 GLU A C 1
ATOM 578 O O . GLU A 1 77 ? 10.837 0.384 7.599 1.00 75.69 77 GLU A O 1
ATOM 583 N N . LEU A 1 78 ? 11.228 2.570 7.310 1.00 88.19 78 LEU A N 1
ATOM 584 C CA . LEU A 1 78 ? 10.249 2.761 6.261 1.00 88.19 78 LEU A CA 1
ATOM 585 C C . LEU A 1 78 ? 10.661 1.936 5.038 1.00 88.19 78 LEU A C 1
ATOM 587 O O . LEU A 1 78 ? 11.779 2.079 4.565 1.00 88.19 78 LEU A O 1
ATOM 591 N N . LEU A 1 79 ? 9.748 1.139 4.494 1.00 92.56 79 LEU A N 1
ATOM 592 C CA . LEU A 1 79 ? 9.901 0.509 3.183 1.00 92.56 79 LEU A CA 1
ATOM 593 C C . LEU A 1 79 ? 9.066 1.232 2.130 1.00 92.56 79 LEU A C 1
ATOM 595 O O . LEU A 1 79 ? 9.519 1.454 1.011 1.00 92.56 79 LEU A O 1
ATOM 599 N N . ASN A 1 80 ? 7.819 1.553 2.476 1.00 94.50 80 ASN A N 1
ATOM 600 C CA . ASN A 1 80 ? 6.877 2.137 1.539 1.00 94.50 80 ASN A CA 1
ATOM 601 C C . ASN A 1 80 ? 5.844 3.023 2.244 1.00 94.50 80 ASN A C 1
ATOM 603 O O . ASN A 1 80 ? 5.584 2.885 3.445 1.00 94.50 80 ASN A O 1
ATOM 607 N N . PHE A 1 81 ? 5.228 3.912 1.475 1.00 96.12 81 PHE A N 1
ATOM 608 C CA . PHE A 1 81 ? 4.041 4.646 1.883 1.00 96.12 81 PHE A CA 1
ATOM 609 C C . PHE A 1 81 ? 2.815 4.090 1.170 1.00 96.12 81 PHE A C 1
ATOM 611 O O . PHE A 1 81 ? 2.891 3.757 -0.007 1.00 96.12 81 PHE A O 1
ATOM 618 N N . ILE A 1 82 ? 1.677 4.042 1.861 1.00 97.94 82 ILE A N 1
ATOM 619 C CA . ILE A 1 82 ? 0.385 3.729 1.260 1.00 97.94 82 ILE A CA 1
ATOM 620 C C . ILE A 1 82 ? -0.477 4.992 1.206 1.00 97.94 82 ILE A C 1
ATOM 622 O O . ILE A 1 82 ? -0.813 5.565 2.249 1.00 97.94 82 ILE A O 1
ATOM 626 N N . ALA A 1 83 ? -0.843 5.402 -0.007 1.00 97.38 83 ALA A N 1
ATOM 627 C CA . ALA A 1 83 ? -1.807 6.463 -0.276 1.00 97.38 83 ALA A CA 1
ATOM 628 C C . ALA A 1 83 ? -3.226 5.902 -0.422 1.00 97.38 83 ALA A C 1
ATOM 630 O O . ALA A 1 83 ? -3.411 4.749 -0.812 1.00 97.38 83 ALA A O 1
ATOM 631 N N . VAL A 1 84 ? -4.229 6.733 -0.134 1.00 97.44 84 VAL A N 1
ATOM 632 C CA . VAL A 1 84 ? -5.653 6.420 -0.305 1.00 97.44 84 VAL A CA 1
ATOM 633 C C . VAL A 1 84 ? -6.230 7.310 -1.396 1.00 97.44 84 VAL A C 1
ATOM 635 O O . VAL A 1 84 ? -6.156 8.539 -1.320 1.00 97.44 84 VAL A O 1
ATOM 638 N N . GLU A 1 85 ? -6.820 6.674 -2.404 1.00 96.50 85 GLU A N 1
ATOM 639 C CA . GLU A 1 85 ? -7.331 7.322 -3.609 1.00 96.50 85 GLU A CA 1
ATOM 640 C C . GLU A 1 85 ? -8.820 7.003 -3.803 1.00 96.50 85 GLU A C 1
ATOM 642 O O . GLU A 1 85 ? -9.152 6.033 -4.492 1.00 96.50 85 GLU A O 1
ATOM 647 N N . PRO A 1 86 ? -9.759 7.757 -3.208 1.00 97.06 86 PRO A N 1
ATOM 648 C CA . PRO A 1 86 ? -11.174 7.563 -3.491 1.00 97.06 86 PRO A CA 1
ATOM 649 C C . PRO A 1 86 ? -11.562 8.204 -4.830 1.00 97.06 86 PRO A C 1
ATOM 651 O O . PRO A 1 86 ? -11.150 9.318 -5.161 1.00 97.06 86 PRO A O 1
ATOM 654 N N . ILE A 1 87 ? -12.411 7.511 -5.589 1.00 97.44 87 ILE A N 1
ATOM 655 C CA . ILE A 1 87 ? -13.004 7.988 -6.839 1.00 97.44 87 ILE A CA 1
ATOM 656 C C . ILE A 1 87 ? -14.519 7.992 -6.645 1.00 97.44 87 ILE A C 1
ATOM 658 O O . ILE A 1 87 ? -15.148 6.933 -6.566 1.00 97.44 87 ILE A O 1
ATOM 662 N N . VAL A 1 88 ? -15.126 9.175 -6.615 1.00 97.69 88 VAL A N 1
ATOM 663 C CA . VAL A 1 88 ? -16.586 9.316 -6.476 1.00 97.69 88 VAL A CA 1
ATOM 664 C C . VAL A 1 88 ? -17.299 8.990 -7.781 1.00 97.69 88 VAL A C 1
ATOM 666 O O . VAL A 1 88 ? -16.771 9.255 -8.857 1.00 97.69 88 VAL A O 1
ATOM 669 N N . ALA A 1 89 ? -18.499 8.424 -7.721 1.00 96.50 89 ALA A N 1
ATOM 670 C CA . ALA A 1 89 ? -19.337 8.205 -8.893 1.00 96.50 89 ALA A CA 1
ATOM 671 C C . ALA A 1 89 ? -19.746 9.541 -9.540 1.00 96.50 89 ALA A C 1
ATOM 673 O O . ALA A 1 89 ? -19.958 10.537 -8.853 1.00 96.50 89 ALA A O 1
ATOM 674 N N . GLY A 1 90 ? -19.872 9.570 -10.868 1.00 93.75 90 GLY A N 1
ATOM 675 C CA . GLY A 1 90 ? -20.304 10.769 -11.587 1.00 93.75 90 GLY A CA 1
ATOM 676 C C . GLY A 1 90 ? -19.788 10.850 -13.021 1.00 93.75 90 GLY A C 1
ATOM 677 O O . GLY A 1 90 ? -19.136 9.932 -13.520 1.00 93.75 90 GLY A O 1
ATOM 678 N N . ALA A 1 91 ? -20.096 11.969 -13.678 1.00 90.62 91 ALA A N 1
ATOM 679 C CA . ALA A 1 91 ? -19.663 12.266 -15.039 1.00 90.62 91 ALA A CA 1
ATOM 680 C C . ALA A 1 91 ? -18.181 12.684 -15.106 1.00 90.62 91 ALA A C 1
ATOM 682 O O . ALA A 1 91 ? -17.595 13.130 -14.122 1.00 90.62 91 ALA A O 1
ATOM 683 N N . GLY A 1 92 ? -17.588 12.580 -16.297 1.00 90.31 92 GLY A N 1
ATOM 684 C CA . GLY A 1 92 ? -16.179 12.898 -16.537 1.00 90.31 92 GLY A CA 1
ATOM 685 C C . GLY A 1 92 ? -15.255 11.687 -16.408 1.00 90.31 92 GLY A C 1
ATOM 686 O O . GLY A 1 92 ? -15.673 10.572 -16.080 1.00 90.31 92 GLY A O 1
ATOM 687 N N . ASN A 1 93 ? -13.974 11.892 -16.712 1.00 91.06 93 ASN A N 1
ATOM 688 C CA . ASN A 1 93 ? -12.986 10.820 -16.620 1.00 91.06 93 ASN A CA 1
ATOM 689 C C . ASN A 1 93 ? -12.644 10.503 -15.147 1.00 91.06 93 ASN A C 1
ATOM 691 O O . ASN A 1 93 ? -13.031 11.225 -14.227 1.00 91.06 93 ASN A O 1
ATOM 695 N N . ARG A 1 94 ? -11.919 9.400 -14.922 1.00 90.38 94 ARG A N 1
ATOM 696 C CA . ARG A 1 94 ? -11.502 8.970 -13.577 1.00 90.38 94 ARG A CA 1
ATOM 697 C C . ARG A 1 94 ? -10.718 10.058 -12.840 1.00 90.38 94 ARG A C 1
ATOM 699 O O . ARG A 1 94 ? -10.967 10.268 -11.662 1.00 90.38 94 ARG A O 1
ATOM 706 N N . TYR A 1 95 ? -9.776 10.715 -13.515 1.00 87.81 95 TYR A N 1
ATOM 707 C CA . TYR A 1 95 ? -8.872 11.688 -12.902 1.00 87.81 95 TYR A CA 1
ATOM 708 C C . TYR A 1 95 ? -9.634 12.887 -12.327 1.00 87.81 95 TYR A C 1
ATOM 710 O O . TYR A 1 95 ? -9.387 13.276 -11.196 1.00 87.81 95 TYR A O 1
ATOM 718 N N . ASN A 1 96 ? -10.641 13.393 -13.045 1.00 90.94 96 ASN A N 1
ATOM 719 C CA . ASN A 1 96 ? -11.509 14.476 -12.569 1.00 90.94 96 ASN A CA 1
ATOM 720 C C . ASN A 1 96 ? -12.317 14.130 -11.307 1.00 90.94 96 ASN A C 1
ATOM 722 O O . ASN A 1 96 ? -12.813 15.033 -10.643 1.00 90.94 96 ASN A O 1
ATOM 726 N 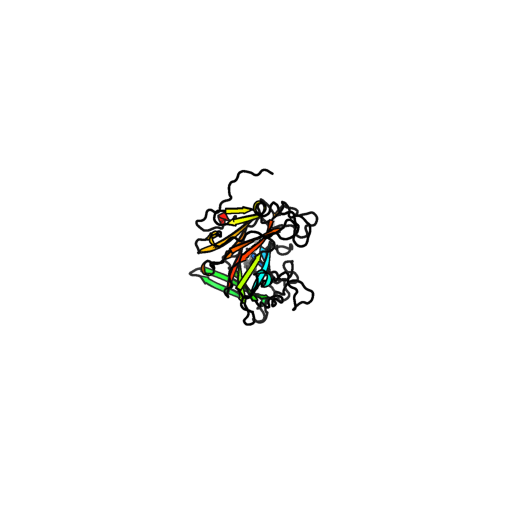N . ARG A 1 97 ? -12.499 12.841 -11.011 1.00 95.44 97 ARG A N 1
ATOM 727 C CA . ARG A 1 97 ? -13.281 12.349 -9.867 1.00 95.44 97 ARG A CA 1
ATOM 728 C C . ARG A 1 97 ? -12.407 11.762 -8.762 1.00 95.44 97 ARG A C 1
ATOM 730 O O . ARG A 1 97 ? -12.928 11.386 -7.710 1.00 95.44 97 ARG A O 1
ATOM 737 N N . ALA A 1 98 ? -11.109 11.644 -9.019 1.00 95.12 98 ALA A N 1
ATOM 738 C CA . ALA A 1 98 ? -10.135 11.118 -8.086 1.00 95.12 98 ALA A CA 1
ATOM 739 C C . ALA A 1 98 ? -9.697 12.204 -7.104 1.00 95.12 98 ALA A C 1
ATOM 741 O O . ALA A 1 98 ? -9.644 13.389 -7.429 1.00 95.12 98 ALA A O 1
ATOM 742 N N . ALA A 1 99 ? -9.358 11.750 -5.913 1.00 96.56 99 ALA A N 1
ATOM 743 C CA . ALA A 1 99 ? -8.751 12.520 -4.849 1.00 96.56 99 ALA A CA 1
ATOM 744 C C . ALA A 1 99 ? -7.545 11.736 -4.321 1.00 96.56 99 ALA A C 1
ATOM 746 O O . ALA A 1 99 ? -7.493 10.516 -4.484 1.00 96.56 99 ALA A O 1
ATOM 747 N N . PHE A 1 100 ? -6.572 12.421 -3.721 1.00 95.62 100 PHE A N 1
ATOM 748 C CA . PHE A 1 100 ? -5.291 11.814 -3.340 1.00 95.62 100 PHE A CA 1
ATOM 749 C C . PHE A 1 100 ? -4.902 12.249 -1.934 1.00 95.62 100 PHE A C 1
ATOM 751 O O . PHE A 1 100 ? -4.716 13.442 -1.679 1.00 95.62 100 PHE A O 1
ATOM 758 N N . SER A 1 101 ? -4.768 11.285 -1.020 1.00 97.56 101 SER A N 1
ATOM 759 C CA . SER A 1 101 ? -4.580 11.589 0.403 1.00 97.56 101 SER A CA 1
ATOM 760 C C . SER A 1 101 ? -3.283 12.345 0.666 1.00 97.56 101 SER A C 1
ATOM 762 O O . SER A 1 101 ? -3.252 13.206 1.537 1.00 97.56 101 SER A O 1
ATOM 764 N N . GLU A 1 102 ? -2.236 12.068 -0.109 1.00 95.69 102 GLU A N 1
ATOM 765 C CA . GLU A 1 102 ? -0.916 12.695 0.007 1.00 95.69 102 GLU A CA 1
ATOM 766 C C . GLU A 1 102 ? -0.835 14.100 -0.617 1.00 95.69 102 GLU A C 1
ATOM 768 O O . GLU A 1 102 ? -0.044 14.921 -0.159 1.00 95.69 102 GLU A O 1
ATOM 773 N N . LEU A 1 103 ? -1.638 14.392 -1.652 1.00 94.56 103 LEU A N 1
ATOM 774 C CA . LEU A 1 103 ? -1.478 15.609 -2.463 1.00 94.56 103 LEU A CA 1
ATOM 775 C C . LEU A 1 103 ? -2.407 16.746 -2.045 1.00 94.56 103 LEU A C 1
ATOM 777 O O . LEU A 1 103 ? -2.074 17.911 -2.275 1.00 94.56 103 LEU A O 1
ATOM 781 N N . GLU A 1 104 ? -3.571 16.437 -1.475 1.00 96.12 104 GLU A N 1
ATOM 782 C CA . GLU A 1 104 ? -4.536 17.466 -1.093 1.00 96.12 104 GLU A CA 1
ATOM 783 C C . GLU A 1 104 ? -4.096 18.258 0.135 1.00 96.12 104 GLU A C 1
ATOM 785 O O . GLU A 1 104 ? -3.504 17.721 1.070 1.00 96.12 104 GLU A O 1
ATOM 790 N N . MET A 1 105 ? -4.450 19.542 0.163 1.00 97.06 105 MET A N 1
ATOM 791 C CA . MET A 1 105 ? -4.290 20.363 1.360 1.00 97.06 105 MET A CA 1
ATOM 792 C C . MET A 1 105 ? -5.288 19.928 2.437 1.00 97.06 105 MET A C 1
ATOM 794 O O . MET A 1 105 ? -6.454 19.638 2.151 1.00 97.06 105 MET A O 1
ATOM 798 N N . SER A 1 106 ? -4.824 19.887 3.681 1.00 97.44 106 SER A N 1
ATOM 799 C CA . SER A 1 106 ? -5.680 19.643 4.837 1.00 97.44 106 SER A CA 1
ATOM 800 C C . SER A 1 106 ? -6.496 20.900 5.169 1.00 97.44 106 SER A C 1
ATOM 802 O O . SER A 1 106 ? -5.965 22.009 5.238 1.00 97.44 106 SER A O 1
ATOM 804 N N . GLU A 1 107 ? -7.795 20.716 5.381 1.00 96.62 107 GLU A N 1
ATOM 805 C CA . GLU A 1 107 ? -8.724 21.686 5.967 1.00 96.62 107 GLU A CA 1
ATOM 806 C C . GLU A 1 107 ? -8.677 21.634 7.503 1.00 96.62 107 GLU A C 1
ATOM 808 O O . GLU A 1 107 ? -8.841 22.663 8.157 1.00 96.62 107 GLU A O 1
ATOM 813 N N . LEU A 1 108 ? -8.399 20.461 8.090 1.00 96.50 108 LEU A N 1
ATOM 814 C CA . LEU A 1 108 ? -8.203 20.295 9.539 1.00 96.50 108 LEU A CA 1
ATOM 815 C C . LEU A 1 108 ? -6.854 20.843 10.034 1.00 96.50 108 LEU A C 1
ATOM 817 O O . LEU A 1 108 ? -6.727 21.174 11.213 1.00 96.50 108 LEU A O 1
ATOM 821 N N . ASP A 1 109 ? -5.858 20.934 9.151 1.00 95.69 109 ASP A N 1
ATOM 822 C CA . ASP A 1 109 ? -4.533 21.510 9.397 1.00 95.69 109 ASP A CA 1
ATOM 823 C C . ASP A 1 109 ? -4.153 22.523 8.305 1.00 95.69 109 ASP A C 1
ATOM 825 O O . ASP A 1 109 ? -3.416 22.188 7.370 1.00 95.69 109 ASP A O 1
ATOM 829 N N . PRO A 1 110 ? -4.619 23.780 8.409 1.00 94.75 110 PRO A N 1
ATOM 830 C CA . PRO A 1 110 ? -4.367 24.794 7.393 1.00 94.75 110 PRO A CA 1
ATOM 831 C C . PRO A 1 110 ? -2.878 24.963 7.058 1.00 94.75 110 PRO A C 1
ATOM 833 O O . PRO A 1 110 ? -2.024 25.092 7.936 1.00 94.75 110 PRO A O 1
ATOM 836 N N . GLY A 1 111 ? -2.572 24.980 5.759 1.00 94.75 111 GLY A N 1
ATOM 837 C CA . GLY A 1 111 ? -1.207 25.126 5.241 1.00 94.75 111 GLY A CA 1
ATOM 838 C C . GLY A 1 111 ? -0.391 23.830 5.197 1.00 94.75 111 GLY A C 1
ATOM 839 O O . GLY A 1 111 ? 0.739 23.857 4.719 1.00 94.75 111 GLY A O 1
ATOM 840 N N . GLN A 1 112 ? -0.945 22.698 5.642 1.00 95.88 112 GLN A N 1
ATOM 841 C CA . GLN A 1 112 ? -0.293 21.392 5.545 1.00 95.88 112 GLN A CA 1
ATOM 842 C C . GLN A 1 112 ? -0.798 20.628 4.316 1.00 95.88 112 GLN A C 1
ATOM 844 O O . GLN A 1 112 ? -2.001 20.406 4.165 1.00 95.88 112 GLN A O 1
ATOM 849 N N . GLN A 1 113 ? 0.120 20.203 3.447 1.00 96.31 113 GLN A N 1
ATOM 850 C CA . GLN A 1 113 ? -0.190 19.250 2.381 1.00 96.31 113 GLN A CA 1
ATOM 851 C C . GLN A 1 113 ? -0.274 17.832 2.960 1.00 96.31 113 GLN A C 1
ATOM 853 O O . GLN A 1 113 ? 0.520 17.475 3.832 1.00 96.31 113 GLN A O 1
ATOM 858 N N . GLY A 1 114 ? -1.223 17.040 2.470 1.00 97.50 114 GLY A N 1
ATOM 859 C CA . GLY A 1 114 ? -1.536 15.693 2.926 1.00 97.50 114 GLY A CA 1
ATOM 860 C C . GLY A 1 114 ? -2.658 15.687 3.967 1.00 97.50 114 GLY A C 1
ATOM 861 O O . GLY A 1 114 ? -2.526 16.265 5.056 1.00 97.50 114 GLY A O 1
ATOM 862 N N . LYS A 1 115 ? -3.746 14.978 3.650 1.00 98.06 115 LYS A N 1
ATOM 863 C CA . LYS A 1 115 ? -4.920 14.793 4.514 1.00 98.06 115 LYS A CA 1
ATOM 864 C C . LYS A 1 115 ? -4.512 14.262 5.887 1.00 98.06 115 LYS A C 1
ATOM 866 O O . LYS A 1 115 ? -3.573 13.470 6.014 1.00 98.06 115 LYS A O 1
ATOM 871 N N . ARG A 1 116 ? -5.183 14.725 6.945 1.00 97.38 116 ARG A N 1
ATOM 872 C CA . ARG A 1 116 ? -4.955 14.197 8.295 1.00 97.38 116 ARG A CA 1
ATOM 873 C C . ARG A 1 116 ? -5.441 12.745 8.351 1.00 97.38 116 ARG A C 1
ATOM 875 O O . ARG A 1 116 ? -6.562 12.453 7.946 1.00 97.38 116 ARG A O 1
ATOM 882 N N . LEU A 1 117 ? -4.592 11.857 8.861 1.00 97.06 117 LEU A N 1
ATOM 883 C CA . LEU A 1 117 ? -4.935 10.481 9.224 1.00 97.06 117 LEU A CA 1
ATOM 884 C C . LEU A 1 117 ? -4.801 10.370 10.740 1.00 97.06 117 LEU A C 1
ATOM 886 O O . LEU A 1 117 ? -3.797 10.826 11.290 1.00 97.06 117 LEU A O 1
ATOM 890 N N . TRP A 1 118 ? -5.780 9.778 11.412 1.00 95.12 118 TRP A N 1
ATOM 891 C CA . TRP A 1 118 ? -5.738 9.587 12.861 1.00 95.12 118 TRP A CA 1
ATOM 892 C C . TRP A 1 118 ? -6.447 8.298 13.271 1.00 95.12 118 TRP A C 1
ATOM 894 O O . TRP A 1 118 ? -7.105 7.645 12.467 1.00 95.12 118 TRP A O 1
ATOM 904 N N . VAL A 1 119 ? -6.288 7.926 14.536 1.00 93.19 119 VAL A N 1
ATOM 905 C CA . VAL A 1 119 ? -7.054 6.853 15.172 1.00 93.19 119 VAL A CA 1
ATOM 906 C C . VAL A 1 119 ? -7.936 7.515 16.215 1.00 93.19 119 VAL A C 1
ATOM 908 O O . VAL A 1 119 ? -7.417 8.206 17.094 1.00 93.19 119 VAL A O 1
ATOM 911 N N . ASP A 1 120 ? -9.254 7.361 16.103 1.00 73.75 120 ASP A N 1
ATOM 912 C CA . ASP A 1 120 ? -10.167 7.942 17.082 1.00 73.75 120 ASP A CA 1
ATOM 913 C C . ASP A 1 120 ? -9.987 7.302 18.474 1.00 73.75 120 ASP A C 1
ATOM 915 O O . ASP A 1 120 ? -10.013 6.080 18.649 1.00 73.75 120 ASP A O 1
ATOM 919 N N . GLY A 1 121 ? -9.827 8.158 19.486 1.00 60.75 121 GLY A N 1
ATOM 920 C CA . GLY A 1 121 ? -9.845 7.799 20.904 1.00 60.75 121 GLY A CA 1
ATOM 921 C C . GLY A 1 121 ? -11.250 7.456 21.429 1.00 60.75 121 GLY A C 1
ATOM 922 O O . GLY A 1 121 ? -11.387 6.961 22.546 1.00 60.75 121 GLY A O 1
ATOM 923 N N . GLY A 1 122 ? -12.302 7.702 20.639 1.00 53.19 122 GLY A N 1
ATOM 924 C CA . GLY A 1 122 ? -13.717 7.565 21.004 1.00 53.19 122 GLY A CA 1
ATOM 925 C C . GLY A 1 122 ? -14.185 6.156 21.392 1.00 53.19 122 GLY A C 1
ATOM 926 O O . GLY A 1 122 ? -15.277 6.003 21.936 1.00 53.19 122 GLY A O 1
ATOM 927 N N . GLY A 1 123 ? -13.358 5.125 21.181 1.00 60.88 123 GLY A N 1
ATOM 928 C CA . GLY A 1 123 ? -13.610 3.743 21.615 1.00 60.88 123 GLY A CA 1
ATOM 929 C C . GLY A 1 123 ? -13.278 3.449 23.087 1.00 60.88 123 GLY A C 1
ATOM 930 O O . GLY A 1 123 ? -13.364 2.295 23.506 1.00 60.88 123 GLY A O 1
ATOM 931 N N . GLY A 1 124 ? -12.874 4.461 23.862 1.00 68.12 124 GLY A N 1
ATOM 932 C CA . GLY A 1 124 ? -12.447 4.335 25.256 1.00 68.12 124 GLY A CA 1
ATOM 933 C C . GLY A 1 124 ? -10.969 4.694 25.454 1.00 68.12 124 GLY A C 1
ATOM 934 O O . GLY A 1 124 ? -10.254 4.945 24.484 1.00 68.12 124 GLY A O 1
ATOM 935 N N . PRO A 1 125 ? -10.477 4.702 26.705 1.00 75.00 125 PRO A N 1
ATOM 936 C CA . PRO A 1 125 ? -9.170 5.264 27.057 1.00 75.00 125 PRO A CA 1
ATOM 937 C C . PRO A 1 125 ? -7.970 4.600 26.369 1.00 75.00 125 PRO A C 1
ATOM 939 O O . PRO A 1 125 ? -6.899 5.184 26.395 1.00 75.00 125 PRO A O 1
ATOM 942 N N . ASP A 1 126 ? -8.132 3.430 25.744 1.00 84.50 126 ASP A N 1
ATOM 943 C CA . ASP A 1 126 ? -7.073 2.677 25.059 1.00 84.50 126 ASP A CA 1
ATOM 944 C C . ASP A 1 126 ? -7.313 2.501 23.546 1.00 84.50 126 ASP A C 1
ATOM 946 O O . ASP A 1 126 ? -6.610 1.724 22.902 1.00 84.50 126 ASP A O 1
ATOM 950 N N . ALA A 1 127 ? -8.281 3.202 22.943 1.00 85.50 127 ALA A N 1
ATOM 951 C CA . ALA A 1 127 ? -8.629 3.006 21.529 1.00 85.50 127 ALA A CA 1
ATOM 952 C C . ALA A 1 127 ? -7.446 3.248 20.565 1.00 85.50 127 ALA A C 1
ATOM 954 O O . ALA A 1 127 ? -7.306 2.541 19.566 1.00 85.50 127 ALA A O 1
ATOM 955 N N . TYR A 1 128 ? -6.521 4.145 20.926 1.00 90.38 128 TYR A N 1
ATOM 956 C CA . TYR A 1 128 ? -5.273 4.395 20.192 1.00 90.38 128 TYR A CA 1
ATOM 957 C C . TYR A 1 128 ? -4.365 3.154 20.077 1.00 90.38 128 TYR A C 1
ATOM 959 O O . TYR A 1 128 ? -3.512 3.087 19.195 1.00 90.38 128 TYR A O 1
ATOM 967 N N . LYS A 1 129 ? -4.530 2.137 20.933 1.00 93.75 129 LYS A N 1
ATOM 968 C CA . LYS A 1 129 ? -3.764 0.882 20.849 1.00 93.75 129 LYS A CA 1
ATOM 969 C C . LYS A 1 129 ? -4.244 -0.031 19.726 1.00 93.75 129 LYS A C 1
ATOM 971 O O . LYS A 1 129 ? -3.531 -0.969 19.375 1.00 93.75 129 LYS A O 1
ATOM 976 N N . GLY A 1 130 ? -5.425 0.220 19.166 1.00 94.25 130 GLY A N 1
ATOM 977 C CA . GLY A 1 130 ? -6.115 -0.751 18.332 1.00 94.25 130 GLY A CA 1
ATOM 978 C C . GLY A 1 130 ? -6.651 -1.932 19.141 1.00 94.25 130 GLY A C 1
ATOM 979 O O . GLY A 1 130 ? -6.345 -2.132 20.321 1.00 94.25 130 GLY A O 1
ATOM 980 N N . LYS A 1 131 ? -7.473 -2.739 18.483 1.00 94.62 131 LYS A N 1
ATOM 981 C CA . LYS A 1 131 ? -8.124 -3.908 19.062 1.00 94.62 131 LYS A CA 1
ATOM 982 C C . LYS A 1 131 ? -7.279 -5.147 18.779 1.00 94.62 131 LYS A C 1
ATOM 984 O O . LYS A 1 131 ? -7.059 -5.478 17.618 1.00 94.62 131 LYS A O 1
ATOM 989 N N . LEU A 1 132 ? -6.800 -5.808 19.832 1.00 95.88 132 LEU A N 1
ATOM 990 C CA . LEU A 1 132 ? -6.125 -7.102 19.739 1.00 95.88 132 LEU A CA 1
ATOM 991 C C . LEU A 1 132 ? -7.118 -8.195 20.134 1.00 95.88 132 LEU A C 1
ATOM 993 O O . LEU A 1 132 ? -7.630 -8.178 21.252 1.00 95.88 132 LEU A O 1
ATOM 997 N N . GLU A 1 133 ? -7.400 -9.114 19.218 1.00 95.50 133 GLU A N 1
ATOM 998 C CA . GLU A 1 133 ? -8.383 -10.180 19.418 1.00 95.50 133 GLU A CA 1
ATOM 999 C C . GLU A 1 133 ? -7.788 -11.551 19.145 1.00 95.50 133 GLU A C 1
ATOM 1001 O O . GLU A 1 133 ? -6.979 -11.722 18.237 1.00 95.50 133 GLU A O 1
ATOM 1006 N N . THR A 1 134 ? -8.258 -12.543 19.894 1.00 96.12 134 THR A N 1
ATOM 1007 C CA . THR A 1 134 ? -7.933 -13.950 19.682 1.00 96.12 134 THR A CA 1
ATOM 1008 C C . THR A 1 134 ? -9.040 -14.608 18.861 1.00 96.12 134 THR A C 1
ATOM 1010 O O . THR A 1 134 ? -10.175 -14.750 19.320 1.00 96.12 134 THR A O 1
ATOM 1013 N N . ILE A 1 135 ? -8.709 -15.021 17.643 1.00 93.94 135 ILE A N 1
ATOM 1014 C CA . ILE A 1 135 ? -9.598 -15.688 16.695 1.00 93.94 135 ILE A CA 1
ATOM 1015 C C . ILE A 1 135 ? -9.292 -17.187 16.718 1.00 93.94 135 ILE A C 1
ATOM 1017 O O . ILE A 1 135 ? -8.153 -17.614 16.533 1.00 93.94 135 ILE A O 1
ATOM 1021 N N . HIS A 1 136 ? -10.324 -18.000 16.921 1.00 89.12 136 HIS A N 1
ATOM 1022 C CA . HIS A 1 136 ? -10.208 -19.454 16.873 1.00 89.12 136 HIS A CA 1
ATOM 1023 C C . HIS A 1 136 ? -10.543 -19.932 15.458 1.00 89.12 136 HIS A C 1
ATOM 1025 O O . HIS A 1 136 ? -11.680 -19.789 15.006 1.00 89.12 136 HIS A O 1
ATOM 1031 N N . VAL A 1 137 ? -9.555 -20.488 14.753 1.00 79.06 137 VAL A N 1
ATOM 1032 C CA . VAL A 1 137 ? -9.703 -21.001 13.383 1.00 79.06 137 VAL A CA 1
ATOM 1033 C C . VAL A 1 137 ? -9.481 -22.511 13.411 1.00 79.06 137 VAL A C 1
ATOM 1035 O O . VAL A 1 137 ? -8.356 -23.008 13.471 1.00 79.06 137 VAL A O 1
ATOM 1038 N N . GLY A 1 138 ? -10.579 -23.268 13.416 1.00 81.31 138 GLY A N 1
ATOM 1039 C CA . GLY A 1 138 ? -10.530 -24.718 13.596 1.00 81.31 138 GLY A CA 1
ATOM 1040 C C . GLY A 1 138 ? -9.933 -25.094 14.957 1.00 81.31 138 GLY A C 1
ATOM 1041 O O . GLY A 1 138 ? -10.526 -24.805 15.991 1.00 81.31 138 GLY A O 1
ATOM 1042 N N . ARG A 1 139 ? -8.770 -25.761 14.953 1.00 77.50 139 ARG A N 1
ATOM 1043 C CA . ARG A 1 139 ? -8.003 -26.105 16.172 1.00 77.50 139 ARG A CA 1
ATOM 1044 C C . ARG A 1 139 ? -6.866 -25.123 16.477 1.00 77.50 139 ARG A C 1
ATOM 1046 O O . ARG A 1 139 ? -6.193 -25.292 17.488 1.00 77.50 139 ARG A O 1
ATOM 1053 N N . GLY A 1 140 ? -6.615 -24.168 15.585 1.00 85.94 140 GLY A N 1
ATOM 1054 C CA . GLY A 1 140 ? -5.577 -23.159 15.742 1.00 85.94 140 GLY A CA 1
ATOM 1055 C C . GLY A 1 140 ? -6.114 -21.877 16.367 1.00 85.94 140 GLY A C 1
ATOM 1056 O O . GLY A 1 140 ? -7.316 -21.597 16.334 1.00 85.94 140 GLY A O 1
ATOM 1057 N N . THR A 1 141 ? -5.187 -21.081 16.888 1.00 91.50 141 THR A N 1
ATOM 1058 C CA . THR A 1 141 ? -5.457 -19.753 17.428 1.00 91.50 141 THR A CA 1
ATOM 1059 C C . THR A 1 141 ? -4.628 -18.739 16.657 1.00 91.50 141 THR A C 1
ATOM 1061 O O . THR A 1 141 ? -3.412 -18.889 16.556 1.00 91.50 141 THR A O 1
ATOM 1064 N N . VAL A 1 142 ? -5.292 -17.716 16.128 1.00 95.38 142 VAL A N 1
ATOM 1065 C CA . VAL A 1 142 ? -4.668 -16.574 15.457 1.00 95.38 142 VAL A CA 1
ATOM 1066 C C . VAL A 1 142 ? -5.008 -15.328 16.255 1.00 95.38 142 VAL A C 1
ATOM 1068 O O . VAL A 1 142 ? -6.160 -15.111 16.617 1.00 95.38 142 VAL A O 1
ATOM 1071 N N . GLU A 1 143 ? -4.017 -14.499 16.541 1.00 97.12 143 GLU A N 1
ATOM 1072 C CA . GLU A 1 143 ? -4.254 -13.171 17.092 1.00 97.12 143 GLU A CA 1
ATOM 1073 C C . GLU A 1 143 ? -4.313 -12.151 15.954 1.00 97.12 143 GLU A C 1
ATOM 1075 O O . GLU A 1 143 ? -3.463 -12.171 15.064 1.00 97.12 143 GLU A O 1
ATOM 1080 N N . ARG A 1 144 ? -5.289 -11.242 15.996 1.00 97.81 144 ARG A N 1
ATOM 1081 C CA . ARG A 1 144 ? -5.428 -10.142 15.036 1.00 97.81 144 ARG A CA 1
ATOM 1082 C C . ARG A 1 144 ? -5.348 -8.807 15.753 1.00 97.81 144 ARG A C 1
ATOM 1084 O O . ARG A 1 144 ? -6.176 -8.522 16.619 1.00 97.81 144 ARG A O 1
ATOM 1091 N N . LEU A 1 145 ? -4.412 -7.962 15.335 1.00 98.12 145 LEU A N 1
ATOM 1092 C CA . LEU A 1 145 ? -4.407 -6.543 15.678 1.00 98.12 145 LEU A CA 1
ATOM 1093 C C . LEU A 1 145 ? -5.161 -5.773 14.595 1.00 98.12 145 LEU A C 1
ATOM 1095 O O . LEU A 1 145 ? -4.804 -5.883 13.428 1.00 98.12 145 LEU A O 1
ATOM 1099 N N . SER A 1 146 ? -6.183 -5.003 14.970 1.00 97.56 146 SER A N 1
ATOM 1100 C CA . SER A 1 146 ? -6.963 -4.149 14.064 1.00 97.56 146 SER A CA 1
ATOM 1101 C C . SER A 1 146 ? -6.983 -2.702 14.546 1.0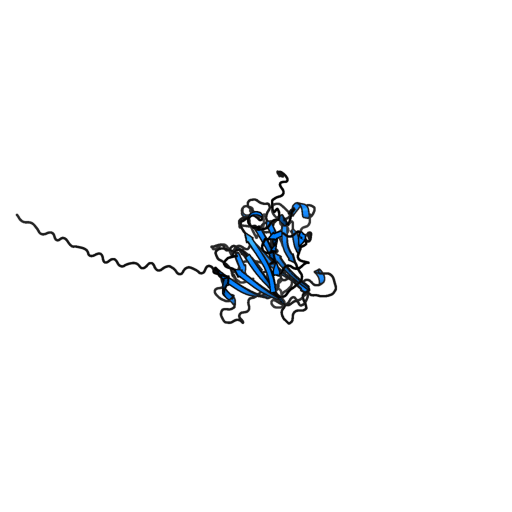0 97.56 146 SER A C 1
ATOM 1103 O O . SER A 1 146 ? -7.270 -2.430 15.712 1.00 97.56 146 SER A O 1
ATOM 1105 N N . VAL A 1 147 ? -6.726 -1.764 13.641 1.00 97.56 147 VAL A N 1
ATOM 1106 C CA . VAL A 1 147 ? -6.685 -0.324 13.909 1.00 97.56 147 VAL A CA 1
ATOM 1107 C C . VAL A 1 147 ? -7.583 0.377 12.905 1.00 97.56 147 VAL A C 1
ATOM 1109 O O . VAL A 1 147 ? -7.368 0.278 11.698 1.00 97.56 147 VAL A O 1
ATOM 1112 N N . ARG A 1 148 ? -8.592 1.094 13.400 1.00 96.69 148 ARG A N 1
ATOM 1113 C CA . ARG A 1 148 ? -9.385 1.996 12.567 1.00 96.69 148 ARG A CA 1
ATOM 1114 C C . ARG A 1 148 ? -8.581 3.271 12.326 1.00 96.69 148 ARG A C 1
ATOM 1116 O O . ARG A 1 148 ? -8.144 3.899 13.283 1.00 96.69 148 ARG A O 1
ATOM 1123 N N . ILE A 1 149 ? -8.396 3.623 11.063 1.00 97.62 149 ILE A N 1
ATOM 1124 C CA . ILE A 1 149 ? -7.710 4.836 10.627 1.00 97.62 149 ILE A CA 1
ATOM 1125 C C . ILE A 1 149 ? -8.754 5.724 9.967 1.00 97.62 149 ILE A C 1
ATOM 1127 O O . ILE A 1 149 ? -9.234 5.424 8.872 1.00 97.62 149 ILE A O 1
ATOM 1131 N N . ASP A 1 150 ? -9.104 6.804 10.643 1.00 97.19 150 ASP A N 1
ATOM 1132 C CA . ASP A 1 150 ? -9.968 7.840 10.108 1.00 97.19 150 ASP A CA 1
ATOM 1133 C C . ASP A 1 150 ? -9.152 8.761 9.198 1.00 97.19 150 ASP A C 1
ATOM 1135 O O . ASP A 1 150 ? -7.985 9.071 9.471 1.00 97.19 150 ASP A O 1
ATOM 1139 N N . ILE A 1 151 ? -9.763 9.159 8.085 1.00 97.81 151 ILE A N 1
ATOM 1140 C CA . ILE A 1 151 ? -9.135 10.005 7.077 1.00 97.81 151 ILE A CA 1
ATOM 1141 C C . ILE A 1 151 ? -9.991 11.243 6.917 1.00 97.81 151 ILE A C 1
ATOM 1143 O O . ILE A 1 151 ? -11.208 11.175 6.743 1.00 97.81 151 ILE A O 1
ATOM 1147 N N . GLU A 1 152 ? -9.328 12.388 6.963 1.00 97.94 152 GLU A N 1
ATOM 1148 C CA . GLU A 1 152 ? -9.959 13.667 6.711 1.00 97.94 152 GLU A CA 1
ATOM 1149 C C . GLU A 1 152 ? -10.722 13.640 5.385 1.00 97.94 152 GLU A C 1
ATOM 1151 O O . GLU A 1 152 ? -10.219 13.148 4.371 1.00 97.94 152 GLU A O 1
ATOM 1156 N N . ARG A 1 153 ? -11.930 14.212 5.390 1.00 98.19 153 ARG A N 1
ATOM 1157 C CA . ARG A 1 153 ? -12.740 14.357 4.183 1.00 98.19 153 ARG A CA 1
ATOM 1158 C C . ARG A 1 153 ? -11.926 15.012 3.062 1.00 98.19 153 ARG A C 1
ATOM 1160 O O . ARG A 1 153 ? -11.243 16.024 3.244 1.00 98.19 153 ARG A O 1
ATOM 1167 N N . PHE A 1 154 ? -12.017 14.423 1.880 1.00 98.31 154 PHE A N 1
ATOM 1168 C CA . PHE A 1 154 ? -11.353 14.914 0.686 1.00 98.31 154 PHE A CA 1
ATOM 1169 C C . PHE A 1 154 ? -12.088 16.140 0.157 1.00 98.31 154 PHE A C 1
ATOM 1171 O O . PHE A 1 154 ? -13.308 16.122 -0.009 1.00 98.31 154 PHE A O 1
ATOM 1178 N N . THR A 1 155 ? -11.350 17.214 -0.100 1.00 96.12 155 THR A N 1
ATOM 1179 C CA . THR A 1 155 ? -11.929 18.510 -0.471 1.00 96.12 155 THR A CA 1
ATOM 1180 C C . THR A 1 155 ? -12.279 18.521 -1.954 1.00 96.12 155 THR A C 1
ATOM 1182 O O . THR A 1 155 ? -13.308 19.067 -2.338 1.00 96.12 155 THR A O 1
ATOM 1185 N N . ILE A 1 156 ? -11.458 17.873 -2.792 1.00 94.44 156 ILE A N 1
ATOM 1186 C CA . ILE A 1 156 ? -11.637 17.872 -4.252 1.00 94.44 156 ILE A CA 1
ATOM 1187 C C . ILE A 1 156 ? -12.940 17.182 -4.666 1.00 94.44 156 ILE A C 1
ATOM 1189 O O . ILE A 1 156 ? -13.650 17.683 -5.537 1.00 94.44 156 ILE A O 1
ATOM 1193 N N . ASN A 1 157 ? -13.254 16.029 -4.068 1.00 96.12 157 ASN A N 1
ATOM 1194 C CA . ASN A 1 157 ? -14.400 15.214 -4.481 1.00 96.12 157 ASN A CA 1
ATOM 1195 C C . ASN A 1 157 ? -15.421 14.941 -3.366 1.00 96.12 157 ASN A C 1
ATOM 1197 O O . ASN A 1 157 ? -16.429 14.282 -3.614 1.00 96.12 157 ASN A O 1
ATOM 1201 N N . GLY A 1 158 ? -15.187 15.437 -2.149 1.00 97.38 158 GLY A N 1
ATOM 1202 C CA . GLY A 1 158 ? -16.088 15.275 -1.009 1.00 97.38 158 GLY A CA 1
ATOM 1203 C C . GLY A 1 158 ? -16.079 13.886 -0.370 1.00 97.38 158 GLY A C 1
ATOM 1204 O O . GLY A 1 158 ? -16.831 13.685 0.589 1.00 97.38 158 GLY A O 1
ATOM 1205 N N . ALA A 1 159 ? -15.278 12.935 -0.870 1.00 98.31 159 ALA A N 1
ATOM 1206 C CA . ALA A 1 159 ? -15.204 11.584 -0.326 1.00 98.31 159 ALA A CA 1
ATOM 1207 C C . ALA A 1 159 ? -14.844 11.617 1.165 1.00 98.31 159 ALA A C 1
ATOM 1209 O O . ALA A 1 159 ? -13.951 12.345 1.592 1.00 98.31 159 ALA A O 1
ATOM 1210 N N . HIS A 1 160 ? -15.536 10.808 1.957 1.00 98.25 160 HIS A N 1
ATOM 1211 C CA . HIS A 1 160 ? -15.274 10.636 3.379 1.00 98.25 160 HIS A CA 1
ATOM 1212 C C . HIS A 1 160 ? -15.142 9.142 3.659 1.00 98.25 160 HIS A C 1
ATOM 1214 O O . HIS A 1 160 ? -16.077 8.366 3.446 1.00 98.25 160 HIS A O 1
ATOM 1220 N N . VAL A 1 161 ? -13.936 8.714 4.013 1.00 98.12 161 VAL A N 1
ATOM 1221 C CA . VAL A 1 161 ? -13.570 7.299 4.087 1.00 98.12 161 VAL A CA 1
ATOM 1222 C C . VAL A 1 161 ? -12.744 7.035 5.331 1.00 98.12 161 VAL A C 1
ATOM 1224 O O . VAL A 1 161 ? -12.074 7.925 5.847 1.00 98.12 161 VAL A O 1
ATOM 1227 N N . TYR A 1 162 ? -12.760 5.790 5.779 1.00 97.81 162 TYR A N 1
ATOM 1228 C CA . TYR A 1 162 ? -11.864 5.288 6.809 1.00 97.81 162 TYR A CA 1
ATOM 1229 C C . TYR A 1 162 ? -11.360 3.905 6.405 1.00 97.81 162 TYR A C 1
ATOM 1231 O O . TYR A 1 162 ? -11.964 3.210 5.580 1.00 97.81 162 TYR A O 1
ATOM 1239 N N . LEU A 1 163 ? -10.244 3.500 6.998 1.00 97.88 163 LEU A N 1
ATOM 1240 C CA . LEU A 1 163 ? -9.674 2.172 6.823 1.00 97.88 163 LEU A CA 1
ATOM 1241 C C . LEU A 1 163 ? -9.718 1.392 8.131 1.00 97.88 163 LEU A C 1
ATOM 1243 O O . LEU A 1 163 ? -9.706 1.966 9.217 1.00 97.88 163 LEU A O 1
ATOM 1247 N N . ILE A 1 164 ? -9.701 0.069 8.027 1.00 97.94 164 ILE A N 1
ATOM 1248 C CA . ILE A 1 164 ? -9.265 -0.809 9.109 1.00 97.94 164 ILE A CA 1
ATOM 1249 C C . ILE A 1 164 ? -7.974 -1.475 8.643 1.00 97.94 164 ILE A C 1
ATOM 1251 O O . ILE A 1 164 ? -7.998 -2.317 7.746 1.00 97.94 164 ILE A O 1
ATOM 1255 N N . ALA A 1 165 ? -6.852 -1.078 9.241 1.00 98.44 165 ALA A N 1
ATOM 1256 C CA . ALA A 1 165 ? -5.568 -1.738 9.058 1.00 98.44 165 ALA A CA 1
ATOM 1257 C C . ALA A 1 165 ? -5.461 -2.913 10.032 1.00 98.44 165 ALA A C 1
ATOM 1259 O O . ALA A 1 165 ? -5.734 -2.752 11.223 1.00 98.44 165 ALA A O 1
ATOM 1260 N N . SER A 1 166 ? -5.083 -4.095 9.552 1.00 98.44 166 SER A N 1
ATOM 1261 C CA . SER A 1 166 ? -4.946 -5.275 10.406 1.00 98.44 166 SER A CA 1
ATOM 1262 C C . SER A 1 166 ? -3.772 -6.171 10.034 1.00 98.44 166 SER A C 1
ATOM 1264 O O . SER A 1 166 ? -3.380 -6.242 8.871 1.00 98.44 166 SER A O 1
ATOM 1266 N N . ILE A 1 167 ? -3.223 -6.843 11.046 1.00 98.50 167 ILE A N 1
ATOM 1267 C CA . ILE A 1 167 ? -2.162 -7.849 10.923 1.00 98.50 167 ILE A CA 1
ATOM 1268 C C . ILE A 1 167 ? -2.596 -9.083 11.716 1.00 98.50 167 ILE A C 1
ATOM 1270 O O . ILE A 1 167 ? -3.031 -8.958 12.866 1.00 98.50 167 ILE A O 1
ATOM 1274 N N . ASP A 1 168 ? -2.444 -10.256 11.106 1.00 97.44 168 ASP A N 1
ATOM 1275 C CA . ASP A 1 168 ? -2.664 -11.557 11.738 1.00 97.44 168 ASP A CA 1
ATOM 1276 C C . ASP A 1 168 ? -1.336 -12.160 12.201 1.00 97.44 168 ASP A C 1
ATOM 1278 O O . ASP A 1 168 ? -0.303 -12.002 11.550 1.00 97.44 168 ASP A O 1
ATOM 1282 N N . SER A 1 169 ? -1.339 -12.871 13.328 1.00 96.12 169 SER A N 1
ATOM 1283 C CA . SER A 1 169 ? -0.122 -13.476 13.884 1.00 96.12 169 SER A CA 1
ATOM 1284 C C . SER A 1 169 ? 0.526 -14.517 12.968 1.00 96.12 169 SER A C 1
ATOM 1286 O O . SER A 1 169 ? 1.737 -14.716 13.039 1.00 96.12 169 SER A O 1
ATOM 1288 N N . ASP A 1 170 ? -0.263 -15.195 12.134 1.00 94.12 170 ASP A N 1
ATOM 1289 C CA . ASP A 1 170 ? 0.192 -16.199 11.168 1.00 94.12 170 ASP A CA 1
ATOM 1290 C C . ASP A 1 170 ? 0.519 -15.611 9.782 1.00 94.12 170 ASP A C 1
ATOM 1292 O O . ASP A 1 170 ? 1.206 -16.261 8.997 1.00 94.12 170 ASP A O 1
ATOM 1296 N N . GLN A 1 171 ? 0.121 -14.361 9.521 1.00 95.12 171 GLN A N 1
ATOM 1297 C CA . GLN A 1 171 ? 0.456 -13.573 8.327 1.00 95.12 171 GLN A CA 1
ATOM 1298 C C . GLN A 1 171 ? 1.208 -12.296 8.717 1.00 95.12 171 GLN A C 1
ATOM 1300 O O . GLN A 1 171 ? 0.869 -11.181 8.328 1.00 95.12 171 GLN A O 1
ATOM 1305 N N . ARG A 1 172 ? 2.251 -12.466 9.533 1.00 95.25 172 ARG A N 1
ATOM 1306 C CA . ARG A 1 172 ? 2.989 -11.367 10.177 1.00 95.25 172 ARG A CA 1
ATOM 1307 C C . ARG A 1 172 ? 3.687 -10.393 9.228 1.00 95.25 172 ARG A C 1
ATOM 1309 O O . ARG A 1 172 ? 4.127 -9.349 9.692 1.00 95.25 172 ARG A O 1
ATOM 1316 N N . ASP A 1 173 ? 3.818 -10.741 7.953 1.00 96.19 173 ASP A N 1
ATOM 1317 C CA . ASP A 1 173 ? 4.495 -9.935 6.935 1.00 96.19 173 ASP A CA 1
ATOM 1318 C C . ASP A 1 173 ? 3.503 -9.198 6.007 1.00 96.19 173 ASP A C 1
ATOM 1320 O O . ASP A 1 173 ? 3.896 -8.610 4.998 1.00 96.19 173 ASP A O 1
ATOM 1324 N N . GLU A 1 174 ? 2.208 -9.228 6.342 1.00 98.00 174 GLU A N 1
ATOM 1325 C CA . GLU A 1 174 ? 1.122 -8.611 5.584 1.00 98.00 174 GLU A CA 1
ATOM 1326 C C . GLU A 1 174 ? 0.359 -7.576 6.417 1.00 98.00 174 GLU A C 1
ATOM 1328 O O . GLU A 1 174 ? -0.067 -7.846 7.540 1.00 98.00 174 GLU A O 1
ATOM 1333 N N . VAL A 1 175 ? 0.102 -6.407 5.825 1.00 98.44 175 VAL A N 1
ATOM 1334 C CA . VAL A 1 175 ? -0.860 -5.423 6.330 1.00 98.44 175 VAL A CA 1
ATOM 1335 C C . VAL A 1 175 ? -2.107 -5.475 5.457 1.00 98.44 175 VAL A C 1
ATOM 1337 O O . VAL A 1 175 ? -2.081 -5.135 4.274 1.00 98.44 175 VAL A O 1
ATOM 1340 N N . ARG A 1 176 ? -3.231 -5.875 6.049 1.00 98.62 176 ARG A N 1
ATOM 1341 C CA . ARG A 1 176 ? -4.546 -5.837 5.407 1.00 98.62 176 ARG A CA 1
ATOM 1342 C C . ARG A 1 176 ? -5.186 -4.473 5.613 1.00 98.62 176 ARG A C 1
ATOM 1344 O O . ARG A 1 176 ? -5.369 -4.056 6.753 1.00 98.62 176 ARG A O 1
ATOM 1351 N N . LEU A 1 177 ? -5.588 -3.824 4.526 1.00 98.56 177 LEU A N 1
ATOM 1352 C CA . LEU A 1 177 ? -6.285 -2.540 4.515 1.00 98.56 177 LEU A CA 1
ATOM 1353 C C . LEU A 1 177 ? -7.718 -2.750 4.022 1.00 98.56 177 LEU A C 1
ATOM 1355 O O . LEU A 1 177 ? -7.950 -2.874 2.818 1.00 98.56 177 LEU A O 1
ATOM 1359 N N . SER A 1 178 ? -8.677 -2.808 4.945 1.00 98.25 178 SER A N 1
ATOM 1360 C CA . SER A 1 178 ? -10.100 -2.886 4.600 1.00 98.25 178 SER A CA 1
ATOM 1361 C C . SER A 1 178 ? -10.689 -1.481 4.496 1.00 98.25 178 SER A C 1
ATOM 1363 O O . SER A 1 178 ? -10.523 -0.672 5.408 1.00 98.25 178 SER A O 1
ATOM 1365 N N . VAL A 1 179 ? -11.364 -1.183 3.388 1.00 97.50 179 VAL A N 1
ATOM 1366 C CA . VAL A 1 179 ? -11.800 0.175 3.019 1.00 97.50 179 VAL A CA 1
ATOM 1367 C C . VAL A 1 179 ? -13.289 0.398 3.281 1.00 97.50 179 VAL A C 1
ATOM 1369 O O . VAL A 1 179 ? -14.122 -0.447 2.951 1.00 97.50 179 VAL A O 1
ATOM 1372 N N . PHE A 1 180 ? -13.652 1.560 3.821 1.00 97.94 180 PHE A N 1
ATOM 1373 C CA . PHE A 1 180 ? -15.042 1.913 4.102 1.00 97.94 180 PHE A CA 1
ATOM 1374 C C . PHE A 1 180 ? -15.319 3.381 3.784 1.00 97.94 180 PHE A C 1
ATOM 1376 O O . PHE A 1 180 ? -14.460 4.245 3.940 1.00 97.94 180 PHE A O 1
ATOM 1383 N N . ALA A 1 181 ? -16.547 3.661 3.367 1.00 98.12 181 ALA A N 1
ATOM 1384 C CA . ALA A 1 181 ? -17.082 5.003 3.218 1.00 98.12 181 ALA A CA 1
ATOM 1385 C C . ALA A 1 181 ? -17.946 5.344 4.431 1.00 98.12 181 ALA A C 1
ATOM 1387 O O . ALA A 1 181 ? -18.744 4.518 4.885 1.00 98.12 181 ALA A O 1
ATOM 1388 N N . GLU A 1 182 ? -17.810 6.570 4.921 1.00 97.81 182 GLU A N 1
ATOM 1389 C CA . GLU A 1 182 ? -18.725 7.112 5.915 1.00 97.81 182 GLU A CA 1
ATOM 1390 C C . GLU A 1 182 ? -20.123 7.325 5.329 1.00 97.81 182 GLU A C 1
ATOM 1392 O O . GLU A 1 182 ? -20.305 7.464 4.117 1.00 97.81 182 GLU A O 1
ATOM 1397 N N . LYS A 1 183 ? -21.137 7.366 6.200 1.00 96.81 183 LYS A N 1
ATOM 1398 C CA . LYS A 1 183 ? -22.545 7.518 5.779 1.00 96.81 183 LYS A CA 1
ATOM 1399 C C . LYS A 1 183 ? -22.811 8.815 5.012 1.00 96.81 183 LYS A C 1
ATOM 1401 O O . LYS A 1 183 ? -23.742 8.878 4.219 1.00 96.81 183 LYS A O 1
ATOM 1406 N N . ASP A 1 184 ? -22.022 9.842 5.290 1.00 97.50 184 ASP A N 1
ATOM 1407 C CA . ASP A 1 184 ? -22.080 11.176 4.697 1.00 97.50 184 ASP A CA 1
ATOM 1408 C C . ASP A 1 184 ? -21.079 11.352 3.534 1.00 97.50 184 ASP A C 1
ATOM 1410 O O . ASP A 1 184 ? -20.816 12.478 3.091 1.00 97.50 184 ASP A O 1
ATOM 1414 N N . SER A 1 185 ? -20.493 10.254 3.053 1.00 98.25 185 SER A N 1
ATOM 1415 C CA . SER A 1 185 ? -19.655 10.223 1.860 1.00 98.25 185 SER A CA 1
ATOM 1416 C C . SER A 1 185 ? -20.522 10.167 0.597 1.00 98.25 185 SER A C 1
ATOM 1418 O O . SER A 1 185 ? -21.515 9.431 0.567 1.00 98.25 185 SER A O 1
ATOM 1420 N N . PRO A 1 186 ? -20.172 10.892 -0.480 1.00 97.94 186 PRO A N 1
ATOM 1421 C CA . PRO A 1 186 ? -20.760 10.635 -1.788 1.00 97.94 186 PRO A CA 1
ATOM 1422 C C . PRO A 1 186 ? -20.502 9.180 -2.230 1.00 97.94 186 PRO A C 1
ATOM 1424 O O . PRO A 1 186 ? -19.497 8.580 -1.836 1.00 97.94 186 PRO A O 1
ATOM 1427 N N . PRO A 1 187 ? -21.364 8.595 -3.083 1.00 97.75 187 PRO A N 1
ATOM 1428 C CA . PRO A 1 187 ? -21.161 7.236 -3.573 1.00 97.75 187 PRO A CA 1
ATOM 1429 C C . PRO A 1 187 ? -19.795 7.077 -4.247 1.00 97.75 187 PRO A C 1
ATOM 1431 O O . PRO A 1 187 ? -19.458 7.830 -5.162 1.00 97.75 187 PRO A O 1
ATOM 1434 N N . LEU A 1 188 ? -19.020 6.079 -3.824 1.00 97.88 188 LEU A N 1
ATOM 1435 C CA . LEU A 1 188 ? -17.734 5.757 -4.437 1.00 97.88 188 LEU A CA 1
ATOM 1436 C C . LEU A 1 188 ? -17.931 4.800 -5.613 1.00 97.88 188 LEU A C 1
ATOM 1438 O O . LEU A 1 188 ? -18.666 3.819 -5.511 1.00 97.88 188 LEU A O 1
ATOM 1442 N N . GLN A 1 189 ? -17.245 5.067 -6.722 1.00 97.50 189 GLN A N 1
ATOM 1443 C CA . GLN A 1 189 ? -17.128 4.118 -7.828 1.00 97.50 189 GLN A CA 1
ATOM 1444 C C . GLN A 1 189 ? -15.949 3.164 -7.614 1.00 97.50 189 GLN A C 1
ATOM 1446 O O . GLN A 1 189 ? -16.043 1.981 -7.929 1.00 97.50 189 GLN A O 1
ATOM 1451 N N . GLU A 1 190 ? -14.836 3.678 -7.102 1.00 96.38 190 GLU A N 1
ATOM 1452 C CA . GLU A 1 190 ? -13.576 2.961 -6.917 1.00 96.38 190 GLU A CA 1
ATOM 1453 C C . GLU A 1 190 ? -12.846 3.545 -5.710 1.00 96.38 190 GLU A C 1
ATOM 1455 O O . GLU A 1 190 ? -13.010 4.721 -5.383 1.00 96.38 190 GLU A O 1
ATOM 1460 N N . ILE A 1 191 ? -12.025 2.722 -5.067 1.00 93.88 191 ILE A N 1
ATOM 1461 C CA . ILE A 1 191 ? -11.020 3.191 -4.122 1.00 93.88 191 ILE A CA 1
ATOM 1462 C C . ILE A 1 191 ? -9.712 2.459 -4.404 1.00 93.88 191 ILE A C 1
ATOM 1464 O O . ILE A 1 191 ? -9.691 1.232 -4.521 1.00 93.88 191 ILE A O 1
ATOM 1468 N N . GLY A 1 192 ? -8.647 3.229 -4.585 1.00 89.19 192 GLY A N 1
ATOM 1469 C CA . GLY A 1 192 ? -7.286 2.727 -4.697 1.00 89.19 192 GLY A CA 1
ATOM 1470 C C . GLY A 1 192 ? -6.570 2.829 -3.358 1.00 89.19 192 GLY A C 1
ATOM 1471 O O . GLY A 1 192 ? -6.760 3.796 -2.616 1.00 89.19 192 GLY A O 1
ATOM 1472 N N . VAL A 1 193 ? -5.729 1.838 -3.079 1.00 92.62 193 VAL A N 1
ATOM 1473 C CA . VAL A 1 193 ? -4.620 1.985 -2.141 1.00 92.62 193 VAL A CA 1
ATOM 1474 C C . VAL A 1 193 ? -3.326 1.718 -2.896 1.00 92.62 193 VAL A C 1
ATOM 1476 O O . VAL A 1 193 ? -3.197 0.713 -3.600 1.00 92.62 193 VAL A O 1
ATOM 1479 N N . SER A 1 194 ? -2.395 2.656 -2.790 1.00 93.88 194 SER A N 1
ATOM 1480 C CA . SER A 1 194 ? -1.241 2.725 -3.686 1.00 93.88 194 SER A CA 1
ATOM 1481 C C . SER A 1 194 ? 0.030 2.718 -2.867 1.00 93.88 194 SER A C 1
ATOM 1483 O O . SER A 1 194 ? 0.172 3.558 -1.985 1.00 93.88 194 SER A O 1
ATOM 1485 N N . ALA A 1 195 ? 0.948 1.797 -3.152 1.00 96.31 195 ALA A N 1
ATOM 1486 C CA . ALA A 1 195 ? 2.286 1.832 -2.579 1.00 96.31 195 ALA A CA 1
ATOM 1487 C C . ALA A 1 195 ? 3.125 2.824 -3.402 1.00 96.31 195 ALA A C 1
ATOM 1489 O O . ALA A 1 195 ? 3.294 2.583 -4.595 1.00 96.31 195 ALA A O 1
ATOM 1490 N N . THR A 1 196 ? 3.577 3.940 -2.819 1.00 92.69 196 THR A N 1
ATOM 1491 C CA . THR A 1 196 ? 4.090 5.121 -3.555 1.00 92.69 196 THR A CA 1
ATOM 1492 C C . THR A 1 196 ? 5.608 5.337 -3.490 1.00 92.69 196 THR A C 1
ATOM 1494 O O . THR A 1 196 ? 6.106 6.365 -3.932 1.00 92.69 196 THR A O 1
ATOM 1497 N N . MET A 1 197 ? 6.374 4.385 -2.949 1.00 90.25 197 MET A N 1
ATOM 1498 C CA . MET A 1 197 ? 7.847 4.437 -2.895 1.00 90.25 197 MET A CA 1
ATOM 1499 C C . MET A 1 197 ? 8.524 3.193 -3.476 1.00 90.25 197 MET A C 1
ATOM 1501 O O . MET A 1 197 ? 9.530 2.710 -2.958 1.00 90.25 197 MET A O 1
ATOM 1505 N N . GLY A 1 198 ? 8.022 2.659 -4.587 1.00 85.62 198 GLY A N 1
ATOM 1506 C CA . GLY A 1 198 ? 8.691 1.554 -5.278 1.00 85.62 198 GLY A CA 1
ATOM 1507 C C . GLY A 1 198 ? 10.145 1.871 -5.662 1.00 85.62 198 GLY A C 1
ATOM 1508 O O . GLY A 1 198 ? 11.005 0.990 -5.642 1.00 85.62 198 GLY A O 1
ATOM 1509 N N . ASN A 1 199 ? 10.481 3.133 -5.936 1.00 86.62 199 ASN A N 1
ATOM 1510 C CA . ASN A 1 199 ? 11.834 3.516 -6.335 1.00 86.62 199 ASN A CA 1
ATOM 1511 C C . ASN A 1 199 ? 12.814 3.593 -5.155 1.00 86.62 199 ASN A C 1
ATOM 1513 O O . ASN A 1 199 ? 14.017 3.702 -5.389 1.00 86.62 199 ASN A O 1
ATOM 1517 N N . TYR A 1 200 ? 12.328 3.507 -3.912 1.00 90.56 200 TYR A N 1
ATOM 1518 C CA . TYR A 1 200 ? 13.176 3.485 -2.727 1.00 90.56 200 TYR A CA 1
ATOM 1519 C C . TYR A 1 200 ? 14.038 2.217 -2.726 1.00 90.56 200 TYR A C 1
ATOM 1521 O O . TYR A 1 200 ? 15.266 2.301 -2.742 1.00 90.56 200 TYR A O 1
ATOM 1529 N N . GLU A 1 201 ? 13.397 1.056 -2.878 1.00 92.94 201 GLU A N 1
ATOM 1530 C CA . GLU A 1 201 ? 14.064 -0.230 -3.132 1.00 92.94 201 GLU A CA 1
ATOM 1531 C C . GLU A 1 201 ? 14.517 -0.396 -4.598 1.00 92.94 201 GLU A C 1
ATOM 1533 O O . GLU A 1 201 ? 15.315 -1.275 -4.927 1.00 92.94 201 GLU A O 1
ATOM 1538 N N . ARG A 1 202 ? 14.027 0.470 -5.492 1.00 93.75 202 ARG A N 1
ATOM 1539 C CA . ARG A 1 202 ? 14.235 0.391 -6.946 1.00 93.75 202 ARG A CA 1
ATOM 1540 C C . ARG A 1 202 ? 13.573 -0.852 -7.528 1.00 93.75 202 ARG A C 1
ATOM 1542 O O . ARG A 1 202 ? 14.205 -1.679 -8.178 1.00 93.75 202 ARG A O 1
ATOM 1549 N N . LEU A 1 203 ? 12.267 -0.976 -7.299 1.00 96.06 203 LEU A N 1
ATOM 1550 C CA . LEU A 1 203 ? 11.438 -1.998 -7.926 1.00 96.06 203 LEU A CA 1
ATOM 1551 C C . LEU A 1 203 ? 11.455 -1.813 -9.451 1.00 96.06 203 LEU A C 1
ATOM 1553 O O . LEU A 1 203 ? 11.050 -0.768 -9.964 1.00 96.06 203 LEU A O 1
ATOM 1557 N N . ARG A 1 204 ? 11.918 -2.833 -10.178 1.00 96.56 204 ARG A N 1
ATOM 1558 C CA . ARG A 1 204 ? 12.028 -2.816 -11.649 1.00 96.56 204 ARG A CA 1
ATOM 1559 C C . ARG A 1 204 ? 11.353 -3.986 -12.333 1.00 96.56 204 ARG A C 1
ATOM 1561 O O . ARG A 1 204 ? 11.210 -3.949 -13.549 1.00 96.56 204 ARG A O 1
ATOM 1568 N N . LEU A 1 205 ? 10.948 -5.012 -11.591 1.00 97.38 205 LEU A N 1
ATOM 1569 C CA . LEU A 1 205 ? 10.328 -6.215 -12.138 1.00 97.38 205 LEU A CA 1
ATOM 1570 C C . LEU A 1 205 ? 8.922 -6.365 -11.572 1.00 97.38 205 LEU A C 1
ATOM 1572 O O . LEU A 1 205 ? 8.761 -6.442 -10.356 1.00 97.38 205 LEU A O 1
ATOM 1576 N N . LEU A 1 206 ? 7.921 -6.411 -12.449 1.00 96.75 206 LEU A N 1
ATOM 1577 C CA . LEU A 1 206 ? 6.528 -6.693 -12.119 1.00 96.75 206 LEU A CA 1
ATOM 1578 C C . LEU A 1 206 ? 6.205 -8.124 -12.552 1.00 96.75 206 LEU A C 1
ATOM 1580 O O . LEU A 1 206 ? 6.301 -8.460 -13.730 1.00 96.75 206 LEU A O 1
ATOM 1584 N N . TRP A 1 207 ? 5.826 -8.969 -11.602 1.00 96.50 207 TRP A N 1
ATOM 1585 C CA . TRP A 1 207 ? 5.601 -10.393 -11.827 1.00 96.50 207 TRP A CA 1
ATOM 1586 C C . TRP A 1 207 ? 4.117 -10.662 -12.050 1.00 96.50 207 TRP A C 1
ATOM 1588 O O . TRP A 1 207 ? 3.292 -10.460 -11.154 1.00 96.50 207 TRP A O 1
ATOM 1598 N N . LEU A 1 208 ? 3.799 -11.128 -13.254 1.00 94.44 208 LEU A N 1
ATOM 1599 C CA . LEU A 1 208 ? 2.450 -11.362 -13.751 1.00 94.44 208 LEU A CA 1
ATOM 1600 C C . LEU A 1 208 ? 2.262 -12.837 -14.122 1.00 94.44 208 LEU A C 1
ATOM 1602 O O . LEU A 1 208 ? 3.189 -13.649 -14.104 1.00 94.44 208 LEU A O 1
ATOM 1606 N N . ASN A 1 209 ? 1.033 -13.203 -14.472 1.00 93.19 209 ASN A N 1
ATOM 1607 C CA . ASN A 1 209 ? 0.720 -14.523 -14.992 1.00 93.19 209 ASN A CA 1
ATOM 1608 C C . ASN A 1 209 ? 1.327 -14.711 -16.391 1.00 93.19 209 ASN A C 1
ATOM 1610 O O . ASN A 1 209 ? 0.799 -14.211 -17.383 1.00 93.19 209 ASN A O 1
ATOM 1614 N N . GLY A 1 210 ? 2.431 -15.456 -16.461 1.00 87.81 210 GLY A N 1
ATOM 1615 C CA . GLY A 1 210 ? 3.097 -15.807 -17.715 1.00 87.81 210 GLY A CA 1
ATOM 1616 C C . GLY A 1 210 ? 4.069 -14.753 -18.256 1.00 87.81 210 GLY A C 1
ATOM 1617 O O . GLY A 1 210 ? 4.688 -15.006 -19.289 1.00 87.81 210 GLY A O 1
ATOM 1618 N N . SER A 1 211 ? 4.251 -13.614 -17.578 1.00 90.62 211 SER A N 1
ATOM 1619 C CA . SER A 1 211 ? 5.265 -12.614 -17.936 1.00 90.62 211 SER A CA 1
ATOM 1620 C C . SER A 1 211 ? 5.897 -11.943 -16.713 1.00 90.62 211 SER A C 1
ATOM 1622 O O . SER A 1 211 ? 5.365 -11.971 -15.602 1.00 90.62 211 SER A O 1
ATOM 1624 N N . VAL A 1 212 ? 7.073 -11.354 -16.931 1.00 94.69 212 VAL A N 1
ATOM 1625 C CA . VAL A 1 212 ? 7.733 -10.453 -15.984 1.00 94.69 212 VAL A CA 1
ATOM 1626 C C . VAL A 1 212 ? 8.034 -9.172 -16.743 1.00 94.69 212 VAL A C 1
ATOM 1628 O O . VAL A 1 212 ? 8.848 -9.183 -17.665 1.00 94.69 212 VAL A O 1
ATOM 1631 N N . GLU A 1 213 ? 7.363 -8.088 -16.374 1.00 94.44 213 GLU A N 1
ATOM 1632 C CA . GLU A 1 213 ? 7.516 -6.798 -17.042 1.00 94.44 213 GLU A CA 1
ATOM 1633 C C . GLU A 1 213 ? 8.614 -5.989 -16.362 1.00 94.44 213 GLU A C 1
ATOM 1635 O O . GLU A 1 213 ? 8.625 -5.837 -15.138 1.00 94.44 213 GLU A O 1
ATOM 1640 N N . SER A 1 214 ? 9.536 -5.452 -17.156 1.00 95.25 214 SER A N 1
ATOM 1641 C CA . SER A 1 214 ? 10.643 -4.643 -16.651 1.00 95.25 214 SER A CA 1
ATOM 1642 C C . SER A 1 214 ? 10.369 -3.148 -16.813 1.00 95.25 214 SER A C 1
ATOM 1644 O O . SER A 1 214 ? 9.949 -2.718 -17.888 1.00 95.25 214 SER A O 1
ATOM 1646 N N . SER A 1 215 ? 10.685 -2.329 -15.804 1.00 95.50 215 SER A N 1
ATOM 1647 C CA . SER A 1 215 ? 10.618 -0.861 -15.906 1.00 95.50 215 SER A CA 1
ATOM 1648 C C . SER A 1 215 ? 11.436 -0.329 -17.089 1.00 95.50 215 SER A C 1
ATOM 1650 O O . SER A 1 215 ? 11.017 0.620 -17.749 1.00 95.50 215 SER A O 1
ATOM 1652 N N . TRP A 1 216 ? 12.553 -0.981 -17.417 1.00 93.50 216 TRP A N 1
ATOM 1653 C CA . TRP A 1 216 ? 13.386 -0.665 -18.576 1.00 93.50 216 TRP A CA 1
ATOM 1654 C C . TRP A 1 216 ? 12.669 -0.861 -19.906 1.00 93.50 216 TRP A C 1
ATOM 1656 O O . TRP A 1 216 ? 12.821 -0.055 -20.816 1.00 93.50 216 TRP A O 1
ATOM 1666 N N . GLN A 1 217 ? 11.887 -1.930 -20.023 1.00 92.31 217 GLN A N 1
ATOM 1667 C CA . GLN A 1 217 ? 11.144 -2.232 -21.246 1.00 92.31 217 GLN A CA 1
ATOM 1668 C C . GLN A 1 217 ? 9.915 -1.335 -21.372 1.00 92.31 217 GLN A C 1
ATOM 1670 O O . GLN A 1 217 ? 9.603 -0.864 -22.460 1.00 92.31 217 GLN A O 1
ATOM 1675 N N . LEU A 1 218 ? 9.242 -1.069 -20.252 1.00 92.81 218 LEU A N 1
ATOM 1676 C CA . LEU A 1 218 ? 8.033 -0.252 -20.220 1.00 92.81 218 LEU A CA 1
ATOM 1677 C C . LEU A 1 218 ? 8.321 1.241 -20.419 1.00 92.81 218 LEU A C 1
ATOM 1679 O O . LEU A 1 218 ? 7.484 1.954 -20.970 1.00 92.81 218 LEU A O 1
ATOM 1683 N N . PHE A 1 219 ? 9.480 1.720 -19.956 1.00 93.81 219 PHE A N 1
ATOM 1684 C CA . PHE A 1 219 ? 9.760 3.153 -19.839 1.00 93.81 219 PHE A CA 1
ATOM 1685 C C . PHE A 1 219 ? 11.168 3.571 -20.290 1.00 93.81 219 PHE A C 1
ATOM 1687 O O . PHE A 1 219 ? 11.585 4.692 -19.997 1.00 93.81 219 PHE A O 1
ATOM 1694 N N . GLY A 1 220 ? 11.918 2.710 -20.985 1.00 86.75 220 GLY A N 1
ATOM 1695 C CA . GLY A 1 220 ? 13.326 2.952 -21.340 1.00 86.75 220 GLY A CA 1
ATOM 1696 C C . GLY A 1 220 ? 13.581 4.233 -22.142 1.00 86.75 220 GLY A C 1
ATOM 1697 O O . GLY A 1 220 ? 14.604 4.887 -21.946 1.00 86.75 220 GLY A O 1
ATOM 1698 N N . ASP A 1 221 ? 12.618 4.643 -22.969 1.00 89.38 221 ASP A N 1
ATOM 1699 C CA . ASP A 1 221 ? 12.717 5.852 -23.798 1.00 89.38 221 ASP A CA 1
ATOM 1700 C C . ASP A 1 221 ? 12.339 7.141 -23.049 1.00 89.38 221 ASP A C 1
ATOM 1702 O O . ASP A 1 221 ? 12.506 8.249 -23.564 1.00 89.38 221 ASP A O 1
ATOM 1706 N N . TYR A 1 222 ? 11.817 7.034 -21.824 1.00 92.56 222 TYR A N 1
ATOM 1707 C CA . TYR A 1 222 ? 11.430 8.203 -21.047 1.00 92.56 222 TYR A CA 1
ATOM 1708 C C . TYR A 1 222 ? 12.670 8.942 -20.537 1.00 92.56 222 TYR A C 1
ATOM 1710 O O . TYR A 1 222 ? 13.523 8.355 -19.880 1.00 92.56 222 TYR A O 1
ATOM 1718 N N . MET A 1 223 ? 12.770 10.246 -20.799 1.00 88.81 223 MET A N 1
ATOM 1719 C CA . MET A 1 223 ? 13.920 11.084 -20.408 1.00 88.81 223 MET A CA 1
ATOM 1720 C C . MET A 1 223 ? 13.538 12.220 -19.441 1.00 88.81 223 MET A C 1
ATOM 1722 O O . MET A 1 223 ? 14.382 13.040 -19.093 1.00 88.81 223 MET A O 1
ATOM 1726 N N . GLY A 1 224 ? 12.270 12.300 -19.024 1.00 89.56 224 GLY A N 1
ATOM 1727 C CA . GLY A 1 224 ? 11.778 13.358 -18.137 1.00 89.56 224 GLY A CA 1
ATOM 1728 C C . GLY A 1 224 ? 12.034 13.097 -16.647 1.00 89.56 224 GLY A C 1
ATOM 1729 O O . GLY A 1 224 ? 12.406 11.997 -16.239 1.00 89.56 224 GLY A O 1
ATOM 1730 N N . ASN A 1 225 ? 11.771 14.114 -15.820 1.00 86.12 225 ASN A N 1
ATOM 1731 C CA . ASN A 1 225 ? 11.880 14.064 -14.353 1.00 86.12 225 ASN A CA 1
ATOM 1732 C C . ASN A 1 225 ? 10.517 13.968 -13.629 1.00 86.12 225 ASN A C 1
ATOM 1734 O O . ASN A 1 225 ? 10.450 13.977 -12.401 1.00 86.12 225 ASN A O 1
ATOM 1738 N N . ARG A 1 226 ? 9.413 13.869 -14.381 1.00 88.81 226 ARG A N 1
ATOM 1739 C CA . ARG A 1 226 ? 8.049 13.679 -13.853 1.00 88.81 226 ARG A CA 1
ATOM 1740 C C . ARG A 1 226 ? 7.657 12.198 -13.830 1.00 88.81 226 ARG A C 1
ATOM 1742 O O . ARG A 1 226 ? 8.410 11.357 -14.321 1.00 88.81 226 ARG A O 1
ATOM 1749 N N . PHE A 1 227 ? 6.470 11.890 -13.312 1.00 88.19 227 PHE A N 1
ATOM 1750 C CA . PHE A 1 227 ? 5.865 10.570 -13.487 1.00 88.19 227 PHE A CA 1
ATOM 1751 C C . PHE A 1 227 ? 5.664 10.239 -14.964 1.00 88.19 227 PHE A C 1
ATOM 1753 O O . PHE A 1 227 ? 5.230 11.091 -15.744 1.00 88.19 227 PHE A O 1
ATOM 1760 N N . VAL A 1 228 ? 5.917 8.982 -15.314 1.00 91.75 228 VAL A N 1
ATOM 1761 C CA . VAL A 1 228 ? 5.445 8.374 -16.556 1.00 91.75 228 VAL A CA 1
ATOM 1762 C C . VAL A 1 228 ? 4.488 7.237 -16.211 1.00 91.75 228 VAL A C 1
ATOM 1764 O O . VAL A 1 228 ? 4.818 6.336 -15.442 1.00 91.75 228 VAL A O 1
ATOM 1767 N N . GLU A 1 229 ? 3.268 7.315 -16.736 1.00 89.75 229 GLU A N 1
ATOM 1768 C CA . GLU A 1 229 ? 2.221 6.321 -16.490 1.00 89.75 229 GLU A CA 1
ATOM 1769 C C . GLU A 1 229 ? 2.457 5.064 -17.333 1.00 89.75 229 GLU A C 1
ATOM 1771 O O . GLU A 1 229 ? 2.730 5.157 -18.530 1.00 89.75 229 GLU A O 1
ATOM 1776 N N . GLY A 1 230 ? 2.332 3.889 -16.711 1.00 82.06 230 GLY A N 1
ATOM 1777 C CA . GLY A 1 230 ? 2.435 2.597 -17.384 1.00 82.06 230 GLY A CA 1
ATOM 1778 C C . GLY A 1 230 ? 1.100 1.995 -17.806 1.00 82.06 230 GLY A C 1
ATOM 1779 O O . GLY A 1 230 ? 0.021 2.579 -17.652 1.00 82.06 230 GLY A O 1
ATOM 1780 N N . GLY A 1 231 ? 1.196 0.768 -18.321 1.00 77.56 231 GLY A N 1
ATOM 1781 C CA . GLY A 1 231 ? 0.050 -0.063 -18.669 1.00 77.56 231 GLY A CA 1
ATOM 1782 C C . GLY A 1 231 ? -0.805 -0.452 -17.458 1.00 77.56 231 GLY A C 1
ATOM 1783 O O . GLY A 1 231 ? -0.354 -0.473 -16.312 1.00 77.56 231 GLY A O 1
ATOM 1784 N N . SER A 1 232 ? -2.071 -0.770 -17.731 1.00 91.31 232 SER A N 1
ATOM 1785 C CA . SER A 1 232 ? -2.965 -1.416 -16.770 1.00 91.31 232 SER A CA 1
ATOM 1786 C C . SER A 1 232 ? -3.000 -2.911 -17.063 1.00 91.31 232 SER A C 1
ATOM 1788 O O . SER A 1 232 ? -3.309 -3.300 -18.187 1.00 91.31 232 SER A O 1
ATOM 1790 N N . TYR A 1 233 ? -2.752 -3.732 -16.047 1.00 96.25 233 TYR A N 1
ATOM 1791 C CA . TYR A 1 233 ? -2.709 -5.190 -16.160 1.00 96.25 233 TYR A CA 1
ATOM 1792 C C . TYR A 1 233 ? -4.015 -5.776 -15.612 1.00 96.25 233 TYR A C 1
ATOM 1794 O O . TYR A 1 233 ? -4.212 -5.767 -14.394 1.00 96.25 233 TYR A O 1
ATOM 1802 N N . PRO A 1 234 ? -4.958 -6.201 -16.471 1.00 97.00 234 PRO A N 1
ATOM 1803 C CA . PRO A 1 234 ? -6.267 -6.684 -16.042 1.00 97.00 234 PRO A CA 1
ATOM 1804 C C . PRO A 1 234 ? -6.175 -8.039 -15.331 1.00 97.00 234 PRO A C 1
ATOM 1806 O O . PRO A 1 234 ? -5.200 -8.769 -15.493 1.00 97.00 234 PRO A O 1
ATOM 1809 N N . LEU A 1 235 ? -7.240 -8.406 -14.613 1.00 96.94 235 LEU A N 1
ATOM 1810 C CA . LEU A 1 235 ? -7.358 -9.644 -13.837 1.00 96.94 235 LEU A CA 1
ATOM 1811 C C 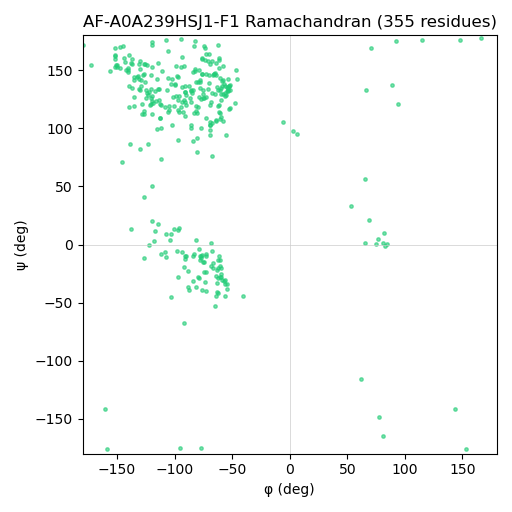. LEU A 1 235 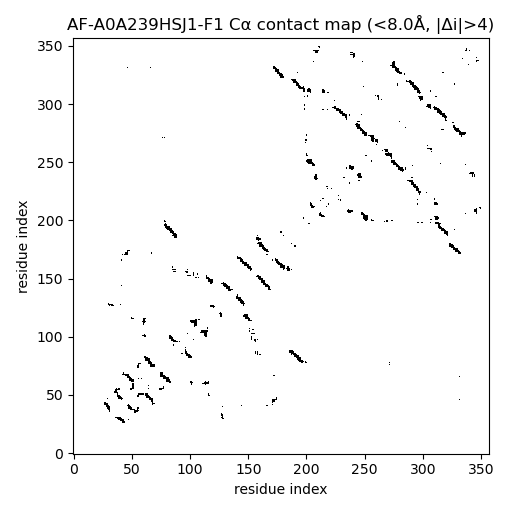? -6.777 -10.916 -14.502 1.00 96.94 235 LEU A C 1
ATOM 1813 O O . LEU A 1 235 ? -6.062 -11.633 -13.806 1.00 96.94 235 LEU A O 1
ATOM 1817 N N . PRO A 1 236 ? -6.990 -11.219 -15.803 1.00 95.56 236 PRO A N 1
ATOM 1818 C CA . PRO A 1 236 ? -6.419 -12.423 -16.427 1.00 95.56 236 PRO A CA 1
ATOM 1819 C C . PRO A 1 236 ? -4.882 -12.469 -16.466 1.00 95.56 236 PRO A C 1
ATOM 1821 O O . PRO A 1 236 ? -4.302 -13.546 -16.601 1.00 95.56 236 PRO A O 1
ATOM 1824 N N . GLN A 1 237 ? -4.230 -11.308 -16.368 1.00 95.94 237 GLN A N 1
ATOM 1825 C CA . GLN A 1 237 ? -2.773 -11.177 -16.319 1.00 95.94 237 GLN A CA 1
ATOM 1826 C C . GLN A 1 237 ? -2.233 -11.208 -14.884 1.00 95.94 237 GLN A C 1
ATOM 1828 O O . GLN A 1 237 ? -1.025 -11.295 -14.695 1.00 95.94 237 GLN A O 1
ATOM 1833 N N . LEU A 1 238 ? -3.089 -11.147 -13.862 1.00 96.25 238 LEU A N 1
ATOM 1834 C CA . LEU A 1 238 ? -2.658 -11.261 -12.469 1.00 96.25 238 LEU A CA 1
ATOM 1835 C C . LEU A 1 238 ? -2.488 -12.732 -12.082 1.00 96.25 238 LEU A C 1
ATOM 1837 O O . LEU A 1 238 ? -3.172 -13.614 -12.607 1.00 96.25 238 LEU A O 1
ATOM 1841 N N . LEU A 1 239 ? -1.591 -13.003 -11.134 1.00 96.12 239 LEU A N 1
ATOM 1842 C CA . LEU A 1 239 ? -1.419 -14.348 -10.597 1.00 96.12 239 LEU A CA 1
ATOM 1843 C C . LEU A 1 239 ? -2.635 -14.733 -9.754 1.00 96.12 239 LEU A C 1
ATOM 1845 O O . LEU A 1 239 ? -3.232 -13.895 -9.076 1.00 96.12 239 LEU A O 1
ATOM 1849 N N . ARG A 1 240 ? -2.988 -16.020 -9.784 1.00 95.12 240 ARG A N 1
ATOM 1850 C CA . ARG A 1 240 ? -4.045 -16.608 -8.953 1.00 95.12 240 ARG A CA 1
ATOM 1851 C C . ARG A 1 240 ? -3.452 -17.706 -8.088 1.00 95.12 240 ARG A C 1
ATOM 1853 O O . ARG A 1 240 ? -2.849 -18.625 -8.642 1.00 95.12 240 ARG A O 1
ATOM 1860 N N . ASN A 1 241 ? -3.553 -17.591 -6.767 1.00 92.31 241 ASN A N 1
ATOM 1861 C CA . ASN A 1 241 ? -3.105 -18.659 -5.867 1.00 92.31 241 ASN A CA 1
ATOM 1862 C C . ASN A 1 241 ? -4.186 -19.753 -5.736 1.00 92.31 241 ASN A C 1
ATOM 1864 O O . ASN A 1 241 ? -5.284 -19.632 -6.287 1.00 92.31 241 ASN A O 1
ATOM 1868 N N . ASN A 1 242 ? -3.870 -20.829 -5.018 1.00 91.06 242 ASN A N 1
ATOM 1869 C CA . ASN A 1 242 ? -4.771 -21.964 -4.802 1.00 91.06 242 ASN A CA 1
ATOM 1870 C C . ASN A 1 242 ? -6.041 -21.597 -4.017 1.00 91.06 242 ASN A C 1
ATOM 1872 O O . ASN A 1 242 ? -7.075 -22.226 -4.224 1.00 91.06 242 ASN A O 1
ATOM 1876 N N . ASP A 1 243 ? -5.979 -20.562 -3.177 1.00 90.69 243 ASP A N 1
ATOM 1877 C CA . ASP A 1 243 ? -7.132 -20.027 -2.438 1.00 90.69 243 ASP A CA 1
ATOM 1878 C C . ASP A 1 243 ? -8.022 -19.125 -3.312 1.00 90.69 243 ASP A C 1
ATOM 1880 O O . ASP A 1 243 ? -9.087 -18.666 -2.898 1.00 90.69 243 ASP A O 1
ATOM 1884 N N . GLY A 1 244 ? -7.605 -18.887 -4.558 1.00 94.62 244 GLY A N 1
ATOM 1885 C CA . GLY A 1 244 ? -8.298 -18.034 -5.506 1.00 94.62 244 GLY A CA 1
ATOM 1886 C C . GLY A 1 244 ? -8.013 -16.547 -5.317 1.00 94.62 244 GLY A C 1
ATOM 1887 O O . GLY A 1 244 ? -8.678 -15.744 -5.962 1.00 94.62 244 GLY A O 1
ATOM 1888 N N . ASP A 1 245 ? -7.048 -16.144 -4.497 1.00 97.38 245 ASP A N 1
ATOM 1889 C CA . ASP A 1 245 ? -6.638 -14.744 -4.382 1.00 97.38 245 ASP A CA 1
ATOM 1890 C C . ASP A 1 245 ? -6.003 -14.252 -5.684 1.00 97.38 245 ASP A C 1
ATOM 1892 O O . ASP A 1 245 ? -5.308 -15.002 -6.375 1.00 97.38 245 ASP A O 1
ATOM 1896 N N . ALA A 1 246 ? -6.199 -12.972 -6.009 1.00 97.56 246 ALA A N 1
ATOM 1897 C CA . ALA A 1 246 ? -5.352 -12.297 -6.991 1.00 97.56 246 ALA A CA 1
ATOM 1898 C C . ALA A 1 246 ? -4.084 -11.793 -6.308 1.00 97.56 246 ALA A C 1
ATOM 1900 O O . ALA A 1 246 ? -4.174 -11.139 -5.271 1.00 97.56 246 ALA A O 1
ATOM 1901 N N . VAL A 1 247 ? -2.925 -12.035 -6.916 1.00 97.25 247 VAL A N 1
ATOM 1902 C CA . VAL A 1 247 ? -1.636 -11.545 -6.421 1.00 97.25 247 VAL A CA 1
ATOM 1903 C C . VAL A 1 247 ? -0.846 -10.915 -7.561 1.00 97.25 247 VAL A C 1
ATOM 1905 O O . VAL A 1 247 ? -0.887 -11.374 -8.704 1.00 97.25 247 VAL A O 1
ATOM 1908 N N . VAL A 1 248 ? -0.110 -9.860 -7.247 1.00 97.00 248 VAL A N 1
ATOM 1909 C CA . VAL A 1 248 ? 0.915 -9.284 -8.117 1.00 97.00 248 VAL A CA 1
ATOM 1910 C C . VAL A 1 248 ? 2.127 -8.958 -7.257 1.00 97.00 248 VAL A C 1
ATOM 1912 O O . VAL A 1 248 ? 1.964 -8.418 -6.164 1.00 97.00 248 VAL A O 1
ATOM 1915 N N . TYR A 1 249 ? 3.325 -9.305 -7.727 1.00 97.88 249 TYR A N 1
ATOM 1916 C CA . TYR A 1 249 ? 4.575 -9.027 -7.016 1.00 97.88 249 TYR A CA 1
ATOM 1917 C C . TYR A 1 249 ? 5.392 -7.980 -7.766 1.00 97.88 249 TYR A C 1
ATOM 1919 O O . TYR A 1 249 ? 5.381 -7.938 -8.997 1.00 97.88 249 TYR A O 1
ATOM 1927 N N . ALA A 1 250 ? 6.152 -7.187 -7.026 1.00 97.56 250 ALA A N 1
ATOM 1928 C CA . ALA A 1 250 ? 7.156 -6.280 -7.543 1.00 97.56 250 ALA A CA 1
ATOM 1929 C C . ALA A 1 250 ? 8.478 -6.500 -6.796 1.00 97.56 250 ALA A C 1
ATOM 1931 O O . ALA A 1 250 ? 8.491 -6.657 -5.573 1.00 97.56 250 ALA A O 1
ATOM 1932 N N . THR A 1 251 ? 9.591 -6.537 -7.529 1.00 97.75 251 THR A N 1
ATOM 1933 C CA . THR A 1 251 ? 10.931 -6.739 -6.952 1.00 97.75 251 THR A CA 1
ATOM 1934 C C . THR A 1 251 ? 11.955 -5.803 -7.579 1.00 97.75 251 THR A C 1
ATOM 1936 O O . THR A 1 251 ? 11.822 -5.398 -8.740 1.00 97.75 251 THR A O 1
ATOM 1939 N N . SER A 1 252 ? 13.029 -5.525 -6.842 1.00 96.12 252 SER A N 1
ATOM 1940 C CA . SER A 1 252 ? 14.257 -4.990 -7.434 1.00 96.12 252 SER A CA 1
ATOM 1941 C C . SER A 1 252 ? 14.913 -6.019 -8.366 1.00 96.12 252 SER A C 1
ATOM 1943 O O . SER A 1 252 ? 14.843 -7.233 -8.127 1.00 96.12 252 SER A O 1
ATOM 1945 N N . ASP A 1 253 ? 15.548 -5.545 -9.435 1.00 94.69 253 ASP A N 1
ATOM 1946 C CA . ASP A 1 253 ? 16.450 -6.340 -10.275 1.00 94.69 253 ASP A CA 1
ATOM 1947 C C . ASP A 1 253 ? 17.880 -6.405 -9.708 1.00 94.69 253 ASP A C 1
ATOM 1949 O O . ASP A 1 253 ? 18.676 -7.235 -10.140 1.00 94.69 253 ASP A O 1
ATOM 1953 N N . GLU A 1 254 ? 18.189 -5.612 -8.680 1.00 92.94 254 GLU A N 1
ATOM 1954 C CA . GLU A 1 254 ? 19.488 -5.609 -8.005 1.00 92.94 254 GLU A CA 1
ATOM 1955 C C . GLU A 1 254 ? 19.636 -6.823 -7.078 1.00 92.94 254 GLU A C 1
ATOM 1957 O O . GLU A 1 254 ? 18.662 -7.306 -6.494 1.00 92.94 254 GLU A O 1
ATOM 1962 N N . ALA A 1 255 ? 20.857 -7.348 -6.941 1.00 91.88 255 ALA A N 1
ATOM 1963 C CA . ALA A 1 255 ? 21.138 -8.465 -6.035 1.00 91.88 255 ALA A CA 1
ATOM 1964 C C . ALA A 1 255 ? 21.106 -8.031 -4.559 1.00 91.88 255 ALA A C 1
ATOM 1966 O O . ALA A 1 255 ? 20.561 -8.750 -3.724 1.00 91.88 255 ALA A O 1
ATOM 1967 N N . ASP A 1 256 ? 21.649 -6.847 -4.268 1.00 91.06 256 ASP A N 1
ATOM 1968 C CA . ASP A 1 256 ? 21.694 -6.242 -2.937 1.00 91.06 256 ASP A CA 1
ATOM 1969 C C . ASP A 1 256 ? 21.390 -4.735 -3.035 1.00 91.06 256 ASP A C 1
ATOM 1971 O O . ASP A 1 256 ? 22.307 -3.920 -3.175 1.00 91.06 256 ASP A O 1
ATOM 1975 N N . PRO A 1 257 ? 20.103 -4.341 -3.008 1.00 90.38 257 PRO A N 1
ATOM 1976 C CA . PRO A 1 257 ? 19.733 -2.936 -3.066 1.00 90.38 257 PRO A CA 1
ATOM 1977 C C . PRO A 1 257 ? 20.163 -2.150 -1.811 1.00 90.38 257 PRO A C 1
ATOM 1979 O O . PRO A 1 257 ? 20.288 -0.926 -1.880 1.00 90.38 257 PRO A O 1
ATOM 1982 N N . GLY A 1 258 ? 20.420 -2.812 -0.679 1.00 88.38 258 GLY A N 1
ATOM 1983 C CA . GLY A 1 258 ? 20.878 -2.166 0.558 1.00 88.38 258 GLY A CA 1
ATOM 1984 C C . GLY A 1 258 ? 22.335 -1.698 0.504 1.00 88.38 258 GLY A C 1
ATOM 1985 O O . GLY A 1 258 ? 22.723 -0.771 1.210 1.00 88.38 258 GLY A O 1
ATOM 1986 N N . ALA A 1 259 ? 23.148 -2.307 -0.364 1.00 85.81 259 ALA A N 1
ATOM 1987 C CA . ALA A 1 259 ? 24.557 -1.949 -0.535 1.00 85.81 259 ALA A CA 1
ATOM 1988 C C . ALA A 1 259 ? 24.786 -0.667 -1.355 1.00 85.81 259 ALA A C 1
ATOM 1990 O O . ALA A 1 259 ? 25.909 -0.159 -1.407 1.00 85.81 259 ALA A O 1
ATOM 1991 N N . SER A 1 260 ? 23.754 -0.143 -2.022 1.00 78.81 260 SER A N 1
ATOM 1992 C CA . SER A 1 260 ? 23.883 1.072 -2.824 1.00 78.81 260 SER A CA 1
ATOM 1993 C C . SER A 1 260 ? 23.977 2.302 -1.914 1.00 78.81 260 SER A C 1
ATOM 1995 O O . SER A 1 260 ? 23.064 2.533 -1.121 1.00 78.81 260 SER A O 1
ATOM 1997 N N . PRO A 1 261 ? 25.010 3.158 -2.049 1.00 68.44 261 PRO A N 1
ATOM 1998 C CA . PRO A 1 261 ? 25.149 4.362 -1.227 1.00 68.44 261 PRO A CA 1
ATOM 1999 C C . PRO A 1 261 ? 24.077 5.431 -1.525 1.00 68.44 261 PRO A C 1
ATOM 2001 O O . PRO A 1 261 ? 24.106 6.508 -0.932 1.00 68.44 261 PRO A O 1
ATOM 2004 N N . GLY A 1 262 ? 23.144 5.162 -2.446 1.00 70.62 262 GLY A N 1
ATOM 2005 C CA . GLY A 1 262 ? 22.193 6.137 -2.967 1.00 70.62 262 GLY A CA 1
ATOM 2006 C C . GLY A 1 262 ? 22.849 7.067 -3.991 1.00 70.62 262 GLY A C 1
ATOM 2007 O O . GLY A 1 262 ? 23.743 6.667 -4.735 1.00 70.62 262 GLY A O 1
ATOM 2008 N N . ASN A 1 263 ? 22.385 8.313 -4.053 1.00 65.81 263 ASN A N 1
ATOM 2009 C CA . ASN A 1 263 ? 22.985 9.396 -4.837 1.00 65.81 263 ASN A CA 1
ATOM 2010 C C . ASN A 1 263 ? 23.685 10.434 -3.938 1.00 65.81 263 ASN A C 1
ATOM 2012 O O . ASN A 1 263 ? 23.651 10.351 -2.711 1.00 65.81 263 ASN A O 1
ATOM 2016 N N . ALA A 1 264 ? 24.338 11.420 -4.560 1.00 60.53 264 ALA A N 1
ATOM 2017 C CA . ALA A 1 264 ? 25.191 12.400 -3.882 1.00 60.53 264 ALA A CA 1
ATOM 2018 C C . ALA A 1 264 ? 24.464 13.263 -2.830 1.00 60.53 264 ALA A C 1
ATOM 2020 O O . ALA A 1 264 ? 25.115 13.846 -1.964 1.00 60.53 264 ALA A O 1
ATOM 2021 N N . THR A 1 265 ? 23.133 13.332 -2.879 1.00 61.75 265 THR A N 1
ATOM 2022 C CA . THR A 1 265 ? 22.289 14.072 -1.930 1.00 61.75 265 THR A CA 1
ATOM 2023 C C . THR A 1 265 ? 21.303 13.159 -1.205 1.00 61.75 265 THR A C 1
ATOM 2025 O O . THR A 1 265 ? 20.307 13.647 -0.675 1.00 61.75 265 THR A O 1
ATOM 2028 N N . ALA A 1 266 ? 21.559 11.843 -1.165 1.00 57.09 266 ALA A N 1
ATOM 2029 C CA . ALA A 1 266 ? 20.611 10.839 -0.695 1.00 57.09 266 ALA A CA 1
ATOM 2030 C C . ALA A 1 266 ? 20.119 11.141 0.722 1.00 57.09 266 ALA A C 1
ATOM 2032 O O . ALA A 1 266 ? 20.702 10.737 1.725 1.00 57.09 266 ALA A O 1
ATOM 2033 N N . HIS A 1 267 ? 18.981 11.824 0.804 1.00 62.06 267 HIS A N 1
ATOM 2034 C CA . HIS A 1 267 ? 18.283 12.057 2.058 1.00 62.06 267 HIS A CA 1
ATOM 2035 C C . HIS A 1 267 ? 17.612 10.762 2.569 1.00 62.06 267 HIS A C 1
ATOM 2037 O O . HIS A 1 267 ? 17.090 10.749 3.682 1.00 62.06 267 HIS A O 1
ATOM 2043 N N . TRP A 1 268 ? 17.610 9.700 1.745 1.00 69.94 268 TRP A N 1
ATOM 2044 C CA . TRP A 1 268 ? 16.928 8.418 1.949 1.00 69.94 268 TRP A CA 1
ATOM 2045 C C . TRP A 1 268 ? 17.767 7.273 1.345 1.00 69.94 268 TRP A C 1
ATOM 2047 O O . TRP A 1 268 ? 17.404 6.741 0.294 1.00 69.94 268 TRP A O 1
ATOM 2057 N N . PRO A 1 269 ? 18.917 6.898 1.934 1.00 79.88 269 PRO A N 1
ATOM 2058 C CA . PRO A 1 269 ? 19.592 5.667 1.535 1.00 79.88 269 PRO A CA 1
ATOM 2059 C C . PRO A 1 269 ? 18.680 4.473 1.848 1.00 79.88 269 PRO A C 1
ATOM 2061 O O . PRO A 1 269 ? 18.051 4.423 2.907 1.00 79.88 269 PRO A O 1
ATOM 2064 N N . TYR A 1 270 ? 18.572 3.531 0.914 1.00 86.69 270 TYR A N 1
ATOM 2065 C CA . TYR A 1 270 ? 17.875 2.269 1.154 1.00 86.69 270 TYR A CA 1
ATOM 2066 C C . TYR A 1 270 ? 18.812 1.335 1.917 1.00 86.69 270 TYR A C 1
ATOM 2068 O O . TYR A 1 270 ? 19.881 1.017 1.409 1.00 86.69 270 TYR A O 1
ATOM 2076 N N . THR A 1 271 ? 18.436 0.928 3.129 1.00 86.19 271 THR A N 1
ATOM 2077 C CA . THR A 1 271 ? 19.284 0.114 4.029 1.00 86.19 271 THR A CA 1
ATOM 2078 C C . THR A 1 271 ? 18.761 -1.299 4.250 1.00 86.19 271 THR A C 1
ATOM 2080 O O . THR A 1 271 ? 19.438 -2.129 4.855 1.00 86.19 271 THR A O 1
ATOM 2083 N N . LEU A 1 272 ? 17.552 -1.574 3.771 1.00 89.38 272 LEU A N 1
ATOM 2084 C CA . LEU A 1 272 ? 16.889 -2.855 3.939 1.00 89.38 272 LEU A CA 1
ATOM 2085 C C . LEU A 1 272 ? 17.519 -3.930 3.036 1.00 89.38 272 LEU A C 1
ATOM 2087 O O . LEU A 1 272 ? 18.155 -3.608 2.029 1.00 89.38 272 LEU A O 1
ATOM 2091 N N . PRO A 1 273 ? 17.345 -5.227 3.355 1.00 91.25 273 PRO A N 1
ATOM 2092 C CA . PRO A 1 273 ? 17.685 -6.285 2.412 1.00 91.25 273 PRO A CA 1
ATOM 2093 C C . PRO A 1 273 ? 16.817 -6.181 1.150 1.00 91.25 273 PRO A C 1
ATOM 2095 O O . PRO A 1 273 ? 15.840 -5.430 1.093 1.00 91.25 273 PRO A O 1
ATOM 2098 N N . LYS A 1 274 ? 17.140 -6.984 0.135 1.00 94.44 274 LYS A N 1
ATOM 2099 C CA . LYS A 1 274 ? 16.220 -7.209 -0.981 1.00 94.44 274 LYS A CA 1
ATOM 2100 C C . LYS A 1 274 ? 14.911 -7.817 -0.471 1.00 94.44 274 LYS A C 1
ATOM 2102 O O . LYS A 1 274 ? 14.925 -8.829 0.233 1.00 94.44 274 LYS A O 1
ATOM 2107 N N . LEU A 1 275 ? 13.798 -7.222 -0.868 1.00 95.88 275 LEU A N 1
ATOM 2108 C CA . LEU A 1 275 ? 12.447 -7.601 -0.510 1.00 95.88 275 LEU A CA 1
ATOM 2109 C C . LEU A 1 275 ? 11.582 -7.769 -1.769 1.00 95.88 275 LEU A C 1
ATOM 2111 O O . LEU A 1 275 ? 11.702 -7.095 -2.790 1.00 95.88 275 LEU A O 1
ATOM 2115 N N . THR A 1 276 ? 10.667 -8.722 -1.688 1.00 97.50 276 THR A N 1
ATOM 2116 C CA . THR A 1 276 ? 9.521 -8.829 -2.575 1.00 97.50 276 THR A CA 1
ATOM 2117 C C . THR A 1 276 ? 8.370 -8.068 -1.946 1.00 97.50 276 THR A C 1
ATOM 2119 O O . THR A 1 276 ? 7.945 -8.394 -0.837 1.00 97.50 276 THR A O 1
ATOM 2122 N N . GLN A 1 277 ? 7.837 -7.091 -2.674 1.00 98.12 277 GLN A N 1
ATOM 2123 C CA . GLN A 1 277 ? 6.630 -6.359 -2.302 1.00 98.12 277 GLN A CA 1
ATOM 2124 C C . GLN A 1 277 ? 5.457 -6.892 -3.122 1.00 98.12 277 GLN A C 1
ATOM 2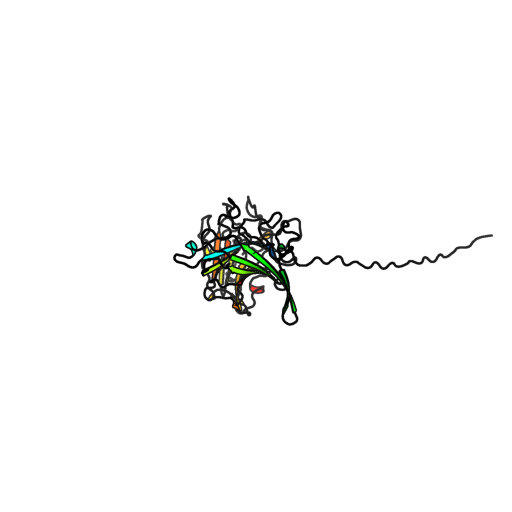126 O O . GLN A 1 277 ? 5.625 -7.234 -4.294 1.00 98.12 277 GLN A O 1
ATOM 2131 N N . TYR A 1 278 ? 4.263 -6.990 -2.543 1.00 98.06 278 TYR A N 1
ATOM 2132 C CA . TYR A 1 278 ? 3.102 -7.484 -3.280 1.00 98.06 278 TYR A CA 1
ATOM 2133 C C . TYR A 1 278 ? 1.783 -6.906 -2.807 1.00 98.06 278 TYR A C 1
ATOM 2135 O O . TYR A 1 278 ? 1.620 -6.534 -1.648 1.00 98.06 278 TYR A O 1
ATOM 2143 N N . TRP A 1 279 ? 0.830 -6.902 -3.733 1.00 98.25 279 TRP A N 1
ATOM 2144 C CA . TRP A 1 279 ? -0.580 -6.732 -3.427 1.00 98.25 279 TRP A CA 1
ATOM 2145 C C . TRP A 1 279 ? -1.293 -8.066 -3.579 1.00 98.25 279 TRP A C 1
ATOM 2147 O O . TRP A 1 279 ? -1.129 -8.752 -4.593 1.00 98.25 279 TRP A O 1
ATOM 2157 N N . ARG A 1 280 ? -2.116 -8.406 -2.590 1.00 97.94 280 ARG A N 1
ATOM 2158 C CA . ARG A 1 280 ? -3.004 -9.563 -2.599 1.00 97.94 280 ARG A CA 1
ATOM 2159 C C . ARG A 1 280 ? -4.442 -9.123 -2.347 1.00 97.94 280 ARG A C 1
ATOM 2161 O O . ARG A 1 280 ? -4.721 -8.380 -1.408 1.00 97.94 280 ARG A O 1
ATOM 2168 N N . ILE A 1 281 ? -5.352 -9.589 -3.195 1.00 98.12 281 ILE A N 1
ATOM 2169 C CA . ILE A 1 281 ? -6.795 -9.379 -3.057 1.00 98.12 281 ILE A CA 1
ATOM 2170 C C . ILE A 1 281 ? -7.432 -10.731 -2.746 1.00 98.12 281 ILE A C 1
ATOM 2172 O O . ILE A 1 281 ? -7.304 -11.637 -3.581 1.00 98.12 281 ILE A O 1
ATOM 2176 N N . PRO A 1 282 ? -8.111 -10.882 -1.592 1.00 97.44 282 PRO A N 1
ATOM 2177 C CA . PRO A 1 282 ? -8.772 -12.127 -1.232 1.00 97.44 282 PRO A CA 1
ATOM 2178 C C . PRO A 1 282 ? -9.709 -12.620 -2.334 1.00 97.44 282 PRO A C 1
ATOM 2180 O O . PRO A 1 282 ? -10.469 -11.839 -2.908 1.00 97.44 282 PRO A O 1
ATOM 2183 N N . GLY A 1 283 ? -9.686 -13.918 -2.629 1.00 97.12 283 GLY A N 1
ATOM 2184 C CA . GLY A 1 283 ? -10.398 -14.490 -3.771 1.00 97.12 283 GLY A CA 1
ATOM 2185 C C . GLY A 1 283 ? -11.898 -14.205 -3.774 1.00 97.12 283 GLY A C 1
ATOM 2186 O O . GLY A 1 283 ? -12.478 -13.960 -4.832 1.00 97.12 283 GLY A O 1
ATOM 2187 N N . TYR A 1 284 ? -12.503 -14.154 -2.586 1.00 96.38 284 TYR A N 1
ATOM 2188 C CA . TYR A 1 284 ? -13.919 -13.846 -2.379 1.00 96.38 284 TYR A CA 1
ATOM 2189 C C . TYR A 1 284 ? -14.268 -12.349 -2.525 1.00 96.38 284 TYR A C 1
ATOM 2191 O O . TYR A 1 284 ? -15.446 -12.002 -2.557 1.00 96.38 284 TYR A O 1
ATOM 2199 N N . GLU A 1 285 ? -13.275 -11.462 -2.633 1.00 97.19 285 GLU A N 1
ATOM 2200 C CA . GLU A 1 285 ? -13.440 -10.013 -2.841 1.00 97.19 285 GLU A CA 1
ATOM 2201 C C . GLU A 1 285 ? -13.064 -9.565 -4.261 1.00 97.19 285 GLU A C 1
ATOM 2203 O O . GLU A 1 285 ? -13.365 -8.435 -4.647 1.00 97.19 285 GLU A O 1
ATOM 2208 N N . VAL A 1 286 ? -12.436 -10.433 -5.061 1.00 97.38 286 VAL A N 1
ATOM 2209 C CA . VAL A 1 286 ? -11.986 -10.112 -6.423 1.00 97.38 286 VAL A CA 1
ATOM 2210 C C . VAL A 1 286 ? -13.157 -9.689 -7.305 1.00 97.38 286 VAL A C 1
ATOM 2212 O O . VAL A 1 286 ? -14.103 -10.447 -7.522 1.00 97.38 286 VAL A O 1
ATOM 2215 N N . GLN A 1 287 ? -13.041 -8.501 -7.894 1.00 97.25 287 GLN A N 1
ATOM 2216 C CA . GLN A 1 287 ? -14.006 -7.982 -8.857 1.00 97.25 287 GLN A CA 1
ATOM 2217 C C . GLN A 1 287 ? -13.546 -8.190 -10.309 1.00 97.25 287 GLN A C 1
ATOM 2219 O O . GLN A 1 287 ? -12.342 -8.222 -10.578 1.00 97.25 287 GLN A O 1
ATOM 2224 N N . PRO A 1 288 ? -14.475 -8.279 -11.284 1.00 96.69 288 PRO A N 1
ATOM 2225 C CA . PRO A 1 288 ? -14.120 -8.470 -12.695 1.00 96.69 288 PRO A CA 1
ATOM 2226 C C . PRO A 1 288 ? -13.240 -7.360 -13.291 1.00 96.69 288 PRO A C 1
ATOM 2228 O O . PRO A 1 288 ? -12.524 -7.598 -14.258 1.00 96.69 288 PRO A O 1
ATOM 2231 N N . ASP A 1 289 ? -13.301 -6.148 -12.736 1.00 96.25 289 ASP A N 1
ATOM 2232 C CA . ASP A 1 289 ? -12.506 -4.982 -13.139 1.00 96.25 289 ASP A CA 1
ATOM 2233 C C . ASP A 1 289 ? -11.237 -4.783 -12.293 1.00 96.25 289 ASP A C 1
ATOM 2235 O O . ASP A 1 289 ? -10.618 -3.713 -12.354 1.00 96.25 289 ASP A O 1
ATOM 2239 N N . LEU A 1 290 ? -10.836 -5.797 -11.514 1.00 97.38 290 LEU A N 1
ATOM 2240 C CA . LEU A 1 290 ? -9.551 -5.795 -10.828 1.00 97.38 290 LEU A CA 1
ATOM 2241 C C . LEU A 1 290 ? -8.405 -5.687 -11.837 1.00 97.38 290 LEU A C 1
ATOM 2243 O O . LEU A 1 290 ? -8.369 -6.374 -12.861 1.00 97.38 290 LEU A O 1
ATOM 2247 N N . ARG A 1 291 ? -7.446 -4.822 -11.519 1.00 96.44 291 ARG A N 1
ATOM 2248 C CA . ARG A 1 291 ? -6.218 -4.630 -12.288 1.00 96.44 291 ARG A CA 1
ATOM 2249 C C . ARG A 1 291 ? -5.071 -4.154 -11.410 1.00 96.44 291 ARG A C 1
ATOM 2251 O O . ARG A 1 291 ? -5.300 -3.458 -10.422 1.00 96.44 291 ARG A O 1
ATOM 2258 N N . ALA A 1 292 ? -3.851 -4.475 -11.818 1.00 96.06 292 ALA A N 1
ATOM 2259 C CA . ALA A 1 292 ? -2.642 -3.852 -11.294 1.00 96.06 292 ALA A CA 1
ATOM 2260 C C . ALA A 1 292 ? -2.213 -2.688 -12.194 1.00 96.06 292 ALA A C 1
ATOM 2262 O O . ALA A 1 292 ? -2.492 -2.682 -13.399 1.00 96.06 292 ALA A O 1
ATOM 2263 N N . ARG A 1 293 ? -1.526 -1.704 -11.618 1.00 94.38 293 ARG A N 1
ATOM 2264 C CA . ARG A 1 293 ? -0.882 -0.622 -12.366 1.00 94.38 293 ARG A CA 1
ATOM 2265 C C . ARG A 1 293 ? 0.469 -0.300 -11.753 1.00 94.38 293 ARG A C 1
ATOM 2267 O O . ARG A 1 293 ? 0.676 -0.456 -10.551 1.00 94.38 293 ARG A O 1
ATOM 2274 N N . VAL A 1 294 ? 1.351 0.185 -12.615 1.00 95.25 294 VAL A N 1
ATOM 2275 C CA . VAL A 1 294 ? 2.602 0.813 -12.214 1.00 95.25 294 VAL A CA 1
ATOM 2276 C C . VAL A 1 294 ? 2.771 2.128 -12.956 1.00 95.25 294 VAL A C 1
ATOM 2278 O O . VAL A 1 294 ? 2.385 2.253 -14.122 1.00 95.25 294 VAL A O 1
ATOM 2281 N N . ASN A 1 295 ? 3.366 3.103 -12.288 1.00 94.75 295 ASN A N 1
ATOM 2282 C CA . ASN A 1 295 ? 4.003 4.238 -12.943 1.00 94.75 295 ASN A CA 1
ATOM 2283 C C . ASN A 1 295 ? 5.487 4.245 -12.562 1.00 94.75 295 ASN A C 1
ATOM 2285 O O . ASN A 1 295 ? 5.924 3.444 -11.733 1.00 94.75 295 ASN A O 1
ATOM 2289 N N . ALA A 1 296 ? 6.279 5.100 -13.196 1.00 95.12 296 ALA A N 1
ATOM 2290 C CA . ALA A 1 296 ? 7.715 5.125 -12.968 1.00 95.12 296 ALA A CA 1
ATOM 2291 C C . ALA A 1 296 ? 8.291 6.537 -12.919 1.00 95.12 296 ALA A C 1
ATOM 2293 O O . ALA A 1 296 ? 7.685 7.509 -13.386 1.00 95.12 296 ALA A O 1
ATOM 2294 N N . ARG A 1 297 ? 9.502 6.627 -12.363 1.00 93.00 297 ARG A N 1
ATOM 2295 C CA . ARG A 1 297 ? 10.324 7.839 -12.339 1.00 93.00 297 ARG A CA 1
ATOM 2296 C C . ARG A 1 297 ? 11.794 7.508 -12.581 1.00 93.00 297 ARG A C 1
ATOM 2298 O O . ARG A 1 297 ? 12.283 6.446 -12.204 1.00 93.00 297 ARG A O 1
ATOM 2305 N N . ARG A 1 298 ? 12.512 8.465 -13.177 1.00 91.94 298 ARG A N 1
ATOM 2306 C CA . ARG A 1 298 ? 13.981 8.428 -13.324 1.00 91.94 298 ARG A CA 1
ATOM 2307 C C . ARG A 1 298 ? 14.734 9.109 -12.198 1.00 91.94 298 ARG A C 1
ATOM 2309 O O . ARG A 1 298 ? 15.923 8.854 -12.041 1.00 91.94 298 ARG A O 1
ATOM 2316 N N . VAL A 1 299 ? 14.051 9.970 -11.458 1.00 88.94 299 VAL A N 1
ATOM 2317 C CA . VAL A 1 299 ? 14.594 10.729 -10.335 1.00 88.94 299 VAL A CA 1
ATOM 2318 C C . VAL A 1 299 ? 13.716 10.513 -9.110 1.00 88.94 299 VAL A C 1
ATOM 2320 O O . VAL A 1 299 ? 12.524 10.213 -9.254 1.00 88.94 299 VAL A O 1
ATOM 2323 N N . TYR A 1 300 ? 14.280 10.675 -7.919 1.00 85.44 300 TYR A N 1
ATOM 2324 C CA . TYR A 1 300 ? 13.508 10.572 -6.683 1.00 85.44 300 TYR A CA 1
ATOM 2325 C C . TYR A 1 300 ? 12.393 11.628 -6.604 1.00 85.44 300 TYR A C 1
ATOM 2327 O O . TYR A 1 300 ? 12.375 12.633 -7.326 1.00 85.44 300 TYR A O 1
ATOM 2335 N N . TRP A 1 301 ? 11.392 11.359 -5.764 1.00 79.00 301 TRP A N 1
ATOM 2336 C CA . TRP A 1 301 ? 10.294 12.292 -5.536 1.00 79.00 301 TRP A CA 1
ATOM 2337 C C . TRP A 1 301 ? 10.816 13.634 -5.012 1.00 79.00 301 TRP A C 1
ATOM 2339 O O . TRP A 1 301 ? 11.665 13.681 -4.124 1.00 79.00 301 TRP A O 1
ATOM 2349 N N . ASN A 1 302 ? 10.278 14.727 -5.561 1.00 77.88 302 ASN A N 1
ATOM 2350 C CA . ASN A 1 302 ? 10.630 16.100 -5.191 1.00 77.88 302 ASN A CA 1
ATOM 2351 C C . ASN A 1 302 ? 12.144 16.417 -5.256 1.00 77.88 302 ASN A C 1
ATOM 2353 O O . ASN A 1 302 ? 12.650 17.216 -4.469 1.00 77.88 302 ASN A O 1
ATOM 2357 N N . SER A 1 303 ? 12.864 15.792 -6.190 1.00 80.75 303 SER A N 1
ATOM 2358 C CA . SER A 1 303 ? 14.262 16.096 -6.503 1.00 80.75 303 SER A CA 1
ATOM 2359 C C . SER A 1 303 ? 14.544 15.927 -8.002 1.00 80.75 303 SER A C 1
ATOM 2361 O O . SER A 1 303 ? 13.716 15.397 -8.745 1.00 80.75 303 SER A O 1
ATOM 2363 N N . ASP A 1 304 ? 15.731 16.357 -8.434 1.00 86.06 304 ASP A N 1
ATOM 2364 C CA . ASP A 1 304 ? 16.291 16.069 -9.765 1.00 86.06 304 ASP A CA 1
ATOM 2365 C C . ASP A 1 304 ? 17.335 14.9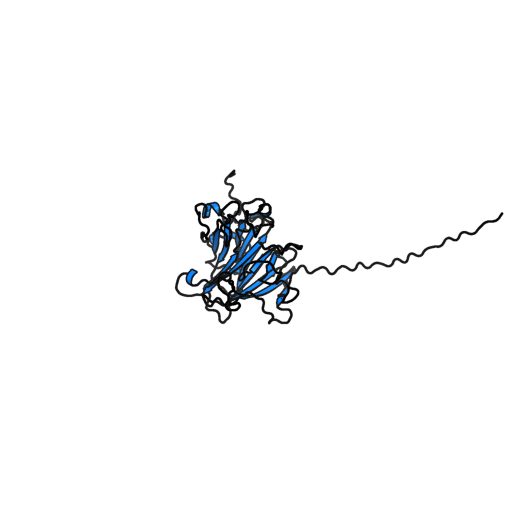40 -9.718 1.00 86.06 304 ASP A C 1
ATOM 2367 O O . ASP A 1 304 ? 18.090 14.711 -10.663 1.00 86.06 304 ASP A O 1
ATOM 2371 N N . GLU A 1 305 ? 17.385 14.225 -8.600 1.00 86.25 305 GLU A N 1
ATOM 2372 C CA . GLU A 1 305 ? 18.437 13.264 -8.320 1.00 86.25 305 GLU A CA 1
ATOM 2373 C C . GLU A 1 305 ? 18.113 11.902 -8.921 1.00 86.25 305 GLU A C 1
ATOM 2375 O O . GLU A 1 305 ? 17.069 11.331 -8.579 1.00 86.25 305 GLU A O 1
ATOM 2380 N N . PRO A 1 306 ? 18.984 11.348 -9.781 1.00 89.19 306 PRO A N 1
ATOM 2381 C CA . PRO A 1 306 ? 18.722 10.083 -10.441 1.00 89.19 306 PRO A CA 1
ATOM 2382 C C . PRO A 1 306 ? 18.478 8.949 -9.448 1.00 89.19 306 PRO A C 1
ATOM 2384 O O . PRO A 1 306 ? 19.163 8.824 -8.428 1.00 89.19 306 PRO A O 1
ATOM 2387 N N . VAL A 1 307 ? 17.535 8.081 -9.802 1.00 89.81 307 VAL A N 1
ATOM 2388 C CA . VAL A 1 307 ? 17.408 6.764 -9.186 1.00 89.81 307 VAL A CA 1
ATOM 2389 C C . VAL A 1 307 ? 18.636 5.944 -9.616 1.00 89.81 307 VAL A C 1
ATOM 2391 O O . VAL A 1 307 ? 18.874 5.813 -10.824 1.00 89.81 307 VAL A O 1
ATOM 2394 N N . PRO A 1 308 ? 19.447 5.417 -8.676 1.00 88.50 308 PRO A N 1
ATOM 2395 C CA . PRO A 1 308 ? 20.616 4.602 -8.994 1.00 88.50 308 PRO A CA 1
ATOM 2396 C C . PRO A 1 308 ? 20.235 3.441 -9.898 1.00 88.50 308 PRO A C 1
ATOM 2398 O O . PRO A 1 308 ? 19.238 2.780 -9.644 1.00 88.50 308 PRO A O 1
ATOM 2401 N N . GLY A 1 309 ? 20.996 3.205 -10.964 1.00 88.38 309 GLY A N 1
ATOM 2402 C CA . GLY A 1 309 ? 20.639 2.179 -11.939 1.00 88.38 309 GLY A CA 1
ATOM 2403 C C . GLY A 1 309 ? 19.389 2.517 -12.756 1.00 88.38 309 GLY A C 1
ATOM 2404 O O . GLY A 1 309 ? 18.776 1.612 -13.279 1.00 88.38 309 GLY A O 1
ATOM 2405 N N . GLY A 1 310 ? 18.963 3.778 -12.873 1.00 90.62 310 GLY A N 1
ATOM 2406 C CA . GLY A 1 310 ? 17.925 4.198 -13.822 1.00 90.62 310 GLY A CA 1
ATOM 2407 C C . GLY A 1 310 ? 16.479 3.946 -13.384 1.00 90.62 310 GLY A C 1
ATOM 2408 O O . GLY A 1 310 ? 16.192 3.738 -12.205 1.00 90.62 310 GLY A O 1
ATOM 2409 N N . ILE A 1 311 ? 15.559 4.030 -14.353 1.00 94.00 311 ILE A N 1
ATOM 2410 C CA . ILE A 1 311 ? 14.109 4.114 -14.121 1.00 94.00 311 ILE A CA 1
ATOM 2411 C C . ILE A 1 311 ? 13.575 2.944 -13.285 1.00 94.00 311 ILE A C 1
ATOM 2413 O O . ILE A 1 311 ? 13.822 1.775 -13.583 1.00 94.00 311 ILE A O 1
ATOM 2417 N N . ALA A 1 312 ? 12.806 3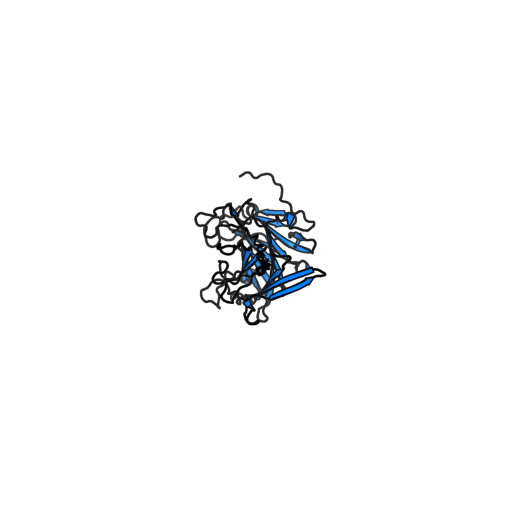.270 -12.252 1.00 94.81 312 ALA A N 1
ATOM 2418 C CA . ALA A 1 312 ? 12.149 2.308 -11.376 1.00 94.81 312 ALA A CA 1
ATOM 2419 C C . ALA A 1 312 ? 10.670 2.665 -11.219 1.00 94.81 312 ALA A C 1
ATOM 2421 O O . ALA A 1 312 ? 10.271 3.813 -11.451 1.00 94.81 312 ALA A O 1
ATOM 2422 N N . PHE A 1 313 ? 9.859 1.679 -10.841 1.00 96.12 313 PHE A N 1
ATOM 2423 C CA . PHE A 1 313 ? 8.463 1.922 -10.503 1.00 96.12 313 PHE A CA 1
ATOM 2424 C C . PHE A 1 313 ? 8.388 2.847 -9.292 1.00 96.12 313 PHE A C 1
ATOM 2426 O O . PHE A 1 313 ? 9.092 2.614 -8.317 1.00 96.12 313 PHE A O 1
ATOM 2433 N N . GLU A 1 314 ? 7.547 3.878 -9.344 1.00 93.81 314 GLU A N 1
ATOM 2434 C CA . GLU A 1 314 ? 7.224 4.665 -8.151 1.00 93.81 314 GLU A CA 1
ATOM 2435 C C . GLU A 1 314 ? 5.987 4.074 -7.488 1.00 93.81 314 GLU A C 1
ATOM 2437 O O . GLU A 1 314 ? 6.077 3.492 -6.409 1.00 93.81 314 GLU A O 1
ATOM 2442 N N . ASN A 1 315 ? 4.843 4.184 -8.160 1.00 94.44 315 ASN A N 1
ATOM 2443 C CA . ASN A 1 315 ? 3.599 3.654 -7.649 1.00 94.44 315 ASN A CA 1
ATOM 2444 C C . ASN A 1 315 ? 3.422 2.226 -8.140 1.00 94.44 315 ASN A C 1
ATOM 2446 O O . ASN A 1 315 ? 3.524 1.944 -9.335 1.00 94.44 315 ASN A O 1
ATOM 2450 N N . PHE A 1 316 ? 3.095 1.348 -7.205 1.00 93.69 316 PHE A N 1
ATOM 2451 C CA . PHE A 1 316 ? 2.670 -0.018 -7.441 1.00 93.69 316 PHE A CA 1
ATOM 2452 C C . PHE A 1 316 ? 1.338 -0.219 -6.726 1.00 93.69 316 PHE A C 1
ATOM 2454 O O . PHE A 1 316 ? 1.247 -0.120 -5.502 1.00 93.69 316 PHE A O 1
ATOM 2461 N N . GLU A 1 317 ? 0.278 -0.449 -7.492 1.00 93.69 317 GLU A N 1
ATOM 2462 C CA . GLU A 1 317 ? -1.089 -0.379 -6.981 1.00 93.69 317 GLU A CA 1
ATOM 2463 C C . GLU A 1 317 ? -1.989 -1.449 -7.598 1.00 93.69 317 GLU A C 1
ATOM 2465 O O . GLU A 1 317 ? -1.766 -1.937 -8.712 1.00 93.69 317 GLU A O 1
ATOM 2470 N N . THR A 1 318 ? -3.065 -1.764 -6.882 1.00 94.50 318 THR A N 1
ATOM 2471 C CA . THR A 1 318 ? -4.196 -2.527 -7.411 1.00 94.50 318 THR A CA 1
ATOM 2472 C C . THR A 1 318 ? -5.465 -1.700 -7.306 1.00 94.50 318 THR A C 1
ATOM 2474 O O . THR A 1 318 ? -5.633 -0.885 -6.401 1.00 94.50 318 THR A O 1
ATOM 2477 N N . ARG A 1 319 ? -6.359 -1.865 -8.280 1.00 93.12 319 ARG A N 1
ATOM 2478 C CA . ARG A 1 319 ? -7.594 -1.087 -8.378 1.00 93.12 319 ARG A CA 1
ATOM 2479 C C . ARG A 1 319 ? -8.745 -1.978 -8.798 1.00 93.12 319 ARG A C 1
ATOM 2481 O O . ARG A 1 319 ? -8.610 -2.766 -9.731 1.00 93.12 319 ARG A O 1
ATOM 2488 N N . GLN A 1 320 ? -9.881 -1.798 -8.145 1.00 95.81 320 GLN A N 1
ATOM 2489 C CA . GLN A 1 320 ? -11.163 -2.397 -8.501 1.00 95.81 320 GLN A CA 1
ATOM 2490 C C . GLN A 1 320 ? -12.295 -1.491 -8.021 1.00 95.81 320 GLN A C 1
ATOM 2492 O O . GLN A 1 320 ? -12.070 -0.617 -7.177 1.00 95.81 320 GLN A O 1
ATOM 2497 N N . ARG A 1 321 ? -13.509 -1.694 -8.542 1.00 96.75 321 ARG A N 1
ATOM 2498 C CA . ARG A 1 321 ? -14.713 -1.028 -8.034 1.00 96.75 321 ARG A CA 1
ATOM 2499 C C . ARG A 1 321 ? -14.789 -1.081 -6.508 1.00 96.75 321 ARG A C 1
ATOM 2501 O O . ARG A 1 321 ? -14.306 -2.018 -5.875 1.00 96.75 321 ARG A O 1
ATOM 2508 N N . TYR A 1 322 ? -15.415 -0.074 -5.920 1.00 97.75 322 TYR A N 1
ATOM 2509 C CA . TYR A 1 322 ? -15.606 -0.027 -4.480 1.00 97.75 322 TYR A CA 1
ATOM 2510 C C . TYR A 1 322 ? -16.710 -0.996 -4.036 1.00 97.75 322 TYR A C 1
ATOM 2512 O O . TYR A 1 322 ? -17.848 -0.910 -4.500 1.00 97.75 322 TYR A O 1
ATOM 2520 N N . ILE A 1 323 ? -16.373 -1.870 -3.090 1.00 97.31 323 ILE A N 1
ATOM 2521 C CA . ILE A 1 323 ? -17.315 -2.612 -2.253 1.00 97.31 323 ILE A CA 1
ATOM 2522 C C . ILE A 1 323 ? -16.979 -2.305 -0.786 1.00 97.31 323 ILE A C 1
ATOM 2524 O O . ILE A 1 323 ? -15.815 -2.437 -0.398 1.00 97.31 323 ILE A O 1
ATOM 2528 N N . PRO A 1 324 ? -17.956 -1.895 0.047 1.00 96.62 324 PRO A N 1
ATOM 2529 C CA . PRO A 1 324 ? -17.707 -1.625 1.459 1.00 96.62 324 PRO A CA 1
ATOM 2530 C C . PRO A 1 324 ? -17.077 -2.822 2.176 1.00 96.62 324 PRO A C 1
ATOM 2532 O O . PRO A 1 324 ? -17.598 -3.933 2.112 1.00 96.62 324 PRO A O 1
ATOM 2535 N N . GLY A 1 325 ? -15.976 -2.580 2.881 1.00 97.00 325 GLY A N 1
ATOM 2536 C CA . GLY A 1 325 ? -15.255 -3.588 3.651 1.00 97.00 325 GLY A CA 1
ATOM 2537 C C . GLY A 1 325 ? -14.317 -4.483 2.844 1.00 97.00 325 GLY A C 1
ATOM 2538 O O . GLY A 1 325 ? -13.678 -5.340 3.451 1.00 97.00 325 GLY A O 1
ATOM 2539 N N . GLN A 1 326 ? -14.189 -4.286 1.525 1.00 96.69 326 GLN A N 1
ATOM 2540 C CA . GLN A 1 326 ? -13.201 -5.022 0.731 1.00 96.69 326 GLN A CA 1
ATOM 2541 C C . GLN A 1 326 ? -11.780 -4.725 1.210 1.00 96.69 326 GLN A C 1
ATOM 2543 O O . GLN A 1 326 ? -11.493 -3.641 1.722 1.00 96.69 326 GLN A O 1
ATOM 2548 N N . SER A 1 327 ? -10.884 -5.680 1.021 1.00 97.50 327 SER A N 1
ATOM 2549 C CA . SER A 1 327 ? -9.533 -5.653 1.546 1.00 97.50 327 SER A CA 1
ATOM 2550 C C . SER A 1 327 ? -8.502 -5.594 0.428 1.00 97.50 327 SER A C 1
ATOM 2552 O O . SER A 1 327 ? -8.605 -6.255 -0.604 1.00 97.50 327 SER A O 1
ATOM 2554 N N . PHE A 1 328 ? -7.454 -4.826 0.690 1.00 98.25 328 PHE A N 1
ATOM 2555 C CA . PHE A 1 328 ? -6.232 -4.794 -0.094 1.00 98.25 328 PHE A CA 1
ATOM 2556 C C . PHE A 1 328 ? -5.088 -5.156 0.841 1.00 98.25 328 PHE A C 1
ATOM 2558 O O . PHE A 1 328 ? -4.896 -4.503 1.867 1.00 98.25 328 PHE A O 1
ATOM 2565 N N . ILE A 1 329 ? -4.366 -6.226 0.537 1.00 98.50 329 ILE A N 1
ATOM 2566 C CA . ILE A 1 329 ? -3.323 -6.743 1.419 1.00 98.50 329 ILE A CA 1
ATOM 2567 C C . ILE A 1 329 ? -1.979 -6.386 0.812 1.00 98.50 329 ILE A C 1
ATOM 2569 O O . ILE A 1 329 ? -1.651 -6.864 -0.272 1.00 98.50 329 ILE A O 1
ATOM 2573 N N . PHE A 1 330 ? -1.230 -5.526 1.497 1.00 98.56 330 PHE A N 1
ATOM 2574 C CA . PHE A 1 330 ? 0.144 -5.216 1.134 1.00 98.56 330 PHE A CA 1
ATOM 2575 C C . PHE A 1 330 ? 1.074 -6.122 1.926 1.00 98.56 330 PHE A C 1
ATOM 2577 O O . PHE A 1 330 ? 1.029 -6.131 3.158 1.00 98.56 330 PHE A O 1
ATOM 2584 N N . GLY A 1 331 ? 1.904 -6.882 1.227 1.00 97.56 331 GLY A N 1
ATOM 2585 C CA . GLY A 1 331 ? 2.832 -7.808 1.851 1.00 97.56 331 GLY A CA 1
ATOM 2586 C C . GLY A 1 331 ? 4.273 -7.564 1.445 1.00 97.56 331 GLY A C 1
ATOM 2587 O O . GLY A 1 331 ? 4.569 -7.026 0.375 1.00 97.56 331 GLY A O 1
ATOM 2588 N N . VAL A 1 332 ? 5.167 -7.982 2.333 1.00 96.19 332 VAL A N 1
ATOM 2589 C CA . VAL A 1 332 ? 6.616 -7.834 2.202 1.00 96.19 332 VAL A CA 1
ATOM 2590 C C . VAL A 1 332 ? 7.264 -9.182 2.497 1.00 96.19 332 VAL A C 1
ATOM 2592 O O . VAL A 1 332 ? 6.804 -9.915 3.361 1.00 96.19 332 VAL A O 1
ATOM 2595 N N . SER A 1 333 ? 8.322 -9.568 1.791 1.00 95.12 333 SER A N 1
ATOM 2596 C CA . SER A 1 333 ? 9.037 -10.805 2.118 1.00 95.12 333 SER A CA 1
ATOM 2597 C C . SER A 1 333 ? 10.473 -10.793 1.631 1.00 95.12 333 SER A C 1
ATOM 2599 O O . SER A 1 333 ? 10.760 -10.252 0.577 1.00 95.12 333 SER A O 1
ATOM 2601 N N . THR A 1 334 ? 11.370 -11.475 2.336 1.00 93.88 334 THR A N 1
ATOM 2602 C CA . THR A 1 334 ? 12.733 -11.752 1.851 1.00 93.88 334 THR A CA 1
ATOM 2603 C C . THR A 1 334 ? 12.786 -12.882 0.819 1.00 93.88 334 THR A C 1
ATOM 2605 O O . THR A 1 334 ? 13.824 -13.118 0.207 1.00 93.88 334 THR A O 1
ATOM 2608 N N . LYS A 1 335 ? 11.680 -13.607 0.627 1.00 94.94 335 LYS A N 1
ATOM 2609 C CA . LYS A 1 335 ? 11.564 -14.672 -0.372 1.00 94.94 335 LYS A CA 1
ATOM 2610 C C . LYS A 1 335 ? 11.338 -14.095 -1.760 1.00 94.94 335 LYS A C 1
ATOM 2612 O O . LYS A 1 335 ? 10.678 -13.067 -1.913 1.00 94.94 335 LYS A O 1
ATOM 2617 N N . ASN A 1 336 ? 11.803 -14.804 -2.780 1.00 93.62 336 ASN A N 1
ATOM 2618 C CA . ASN A 1 336 ? 11.496 -14.473 -4.165 1.00 93.62 336 ASN A CA 1
ATOM 2619 C C . ASN A 1 336 ? 10.020 -14.773 -4.495 1.00 93.62 336 ASN A C 1
ATOM 2621 O O . ASN A 1 336 ? 9.409 -15.646 -3.868 1.00 93.62 336 ASN A O 1
ATOM 2625 N N . PRO A 1 337 ? 9.445 -14.143 -5.537 1.00 94.69 337 PRO A N 1
ATOM 2626 C CA . PRO A 1 337 ? 8.050 -14.362 -5.926 1.00 94.69 337 PRO A CA 1
ATOM 2627 C C . PRO A 1 337 ? 7.684 -15.833 -6.168 1.00 94.69 337 PRO A C 1
ATOM 2629 O O . PRO A 1 337 ? 6.614 -16.272 -5.760 1.00 94.69 337 PRO A O 1
ATOM 2632 N N . TRP A 1 338 ? 8.576 -16.631 -6.766 1.00 88.69 338 TRP A N 1
ATOM 2633 C CA . TRP A 1 338 ? 8.328 -18.058 -7.035 1.00 88.69 338 TRP A CA 1
ATOM 2634 C C . TRP A 1 338 ? 8.398 -18.957 -5.793 1.00 88.69 338 TRP A C 1
ATOM 2636 O O . TRP A 1 338 ? 7.941 -20.095 -5.841 1.00 88.69 338 TRP A O 1
ATOM 2646 N N . GLU A 1 339 ? 8.964 -18.470 -4.688 1.00 90.94 339 GLU A N 1
ATOM 2647 C CA . GLU A 1 339 ? 8.967 -19.164 -3.393 1.00 90.94 339 GLU A CA 1
ATOM 2648 C C . GLU A 1 339 ? 7.721 -18.819 -2.562 1.00 90.94 339 GLU A C 1
ATOM 2650 O O . GLU A 1 339 ? 7.345 -19.568 -1.659 1.00 90.94 339 GLU A O 1
ATOM 2655 N N . LEU A 1 340 ? 7.097 -17.671 -2.850 1.00 90.31 340 LEU A N 1
ATOM 2656 C CA . LEU A 1 340 ? 5.854 -17.209 -2.227 1.00 90.31 340 LEU A CA 1
ATOM 2657 C C . LEU A 1 340 ? 4.617 -17.720 -2.953 1.00 90.31 340 LEU A C 1
ATOM 2659 O O . LEU A 1 340 ? 3.597 -17.995 -2.322 1.00 90.31 340 LEU A O 1
ATOM 2663 N N . TYR A 1 341 ? 4.689 -17.803 -4.278 1.00 88.81 341 TYR A N 1
ATOM 2664 C CA . TYR A 1 341 ? 3.541 -18.128 -5.099 1.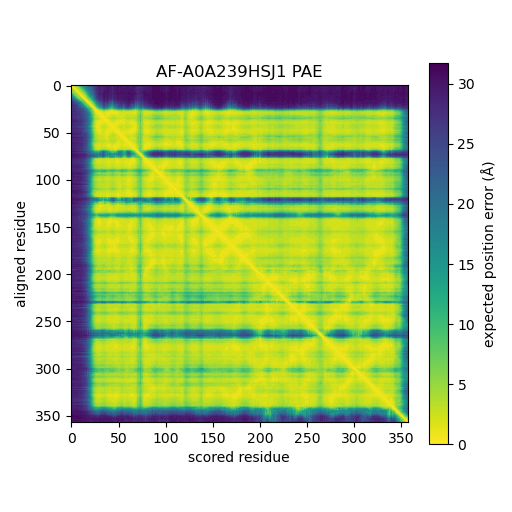00 88.81 341 TYR A CA 1
ATOM 2665 C C . TYR A 1 341 ? 3.116 -19.587 -4.909 1.00 88.81 341 TYR A C 1
ATOM 2667 O O . TYR A 1 341 ? 3.861 -20.524 -5.190 1.00 88.81 341 TYR A O 1
ATOM 2675 N N . GLN A 1 342 ? 1.874 -19.767 -4.466 1.00 82.31 342 GLN A N 1
ATOM 2676 C CA . GLN A 1 342 ? 1.236 -21.068 -4.288 1.00 82.31 342 GLN A CA 1
ATOM 2677 C C . GLN A 1 342 ? 0.103 -21.226 -5.304 1.00 82.31 342 GLN A C 1
ATOM 2679 O O . GLN A 1 342 ? -1.070 -21.111 -4.961 1.00 82.31 342 GLN A O 1
ATOM 2684 N N . GLY A 1 343 ? 0.444 -21.447 -6.570 1.00 77.88 343 GLY A N 1
ATOM 2685 C CA . GLY A 1 343 ? -0.531 -21.716 -7.625 1.00 77.88 343 GLY A CA 1
ATOM 2686 C C . GLY A 1 343 ? 0.090 -22.424 -8.825 1.00 77.88 343 GLY A C 1
ATOM 2687 O O . GLY A 1 343 ? 1.257 -22.810 -8.800 1.00 77.88 343 GLY A O 1
ATOM 2688 N N . SER A 1 344 ? -0.705 -22.635 -9.873 1.00 69.69 344 SER A N 1
ATOM 2689 C CA . SER A 1 344 ? -0.306 -23.423 -11.047 1.00 69.69 344 SER A CA 1
ATOM 2690 C C . SER A 1 344 ? 0.364 -22.614 -12.161 1.00 69.69 344 SER A C 1
ATOM 2692 O O . SER A 1 344 ? 0.894 -23.210 -13.101 1.00 69.69 344 SER A O 1
ATOM 2694 N N . ALA A 1 345 ? 0.362 -21.277 -12.083 1.00 70.62 345 ALA A N 1
ATOM 2695 C CA . ALA A 1 345 ? 1.033 -20.435 -13.068 1.00 70.62 345 ALA A CA 1
ATOM 2696 C C . ALA A 1 345 ? 2.560 -20.606 -13.015 1.00 70.62 345 ALA A C 1
ATOM 2698 O O . ALA A 1 345 ? 3.159 -20.786 -11.953 1.00 70.62 345 ALA A O 1
ATOM 2699 N N . ILE A 1 346 ? 3.216 -20.502 -14.172 1.00 61.78 346 ILE A N 1
ATOM 2700 C CA . ILE A 1 346 ? 4.679 -20.476 -14.224 1.00 61.78 346 ILE A CA 1
ATOM 2701 C C . ILE A 1 346 ? 5.139 -19.077 -13.810 1.00 61.78 346 ILE A C 1
ATOM 2703 O O . ILE A 1 346 ? 5.142 -18.151 -14.616 1.00 61.78 346 ILE A O 1
ATOM 2707 N N . VAL A 1 347 ? 5.560 -18.941 -12.555 1.00 62.72 347 VAL A N 1
ATOM 2708 C CA . VAL A 1 347 ? 6.304 -17.776 -12.062 1.00 62.72 347 VAL A CA 1
ATOM 2709 C C . VAL A 1 347 ? 7.777 -18.154 -12.095 1.00 62.72 347 VAL A C 1
ATOM 2711 O O . VAL A 1 347 ? 8.295 -18.758 -11.162 1.00 62.72 347 VAL A O 1
ATOM 2714 N N . ARG A 1 348 ? 8.459 -17.899 -13.211 1.00 58.66 348 ARG A N 1
ATOM 2715 C CA . ARG A 1 348 ? 9.916 -18.062 -13.308 1.00 58.66 348 ARG A CA 1
ATOM 2716 C C . ARG A 1 348 ? 10.501 -16.850 -14.017 1.00 58.66 348 ARG A C 1
ATOM 2718 O O . ARG A 1 348 ? 9.848 -16.341 -14.930 1.00 58.66 348 ARG A O 1
ATOM 2725 N N . PRO A 1 349 ? 11.702 -16.388 -13.629 1.00 55.06 349 PRO A N 1
ATOM 2726 C CA . PRO A 1 349 ? 12.393 -15.375 -14.408 1.00 55.06 349 PRO A CA 1
ATOM 2727 C C . PRO A 1 349 ? 12.492 -15.850 -15.858 1.00 55.06 349 PRO A C 1
ATOM 2729 O O . PRO A 1 349 ? 12.799 -17.016 -16.129 1.00 55.06 349 PRO A O 1
ATOM 2732 N N . TYR A 1 350 ? 12.196 -14.952 -16.793 1.00 46.34 350 TYR A N 1
ATOM 2733 C CA . TYR A 1 350 ? 12.453 -15.209 -18.199 1.00 46.34 350 TYR A CA 1
ATOM 2734 C C . TYR A 1 350 ? 13.974 -15.336 -18.353 1.00 46.34 350 TYR A C 1
ATOM 2736 O O . TYR A 1 350 ? 14.684 -14.338 -18.258 1.00 46.34 350 TYR A O 1
ATOM 2744 N N . ASN A 1 351 ? 14.491 -16.553 -18.560 1.00 39.69 351 ASN A N 1
ATOM 2745 C CA . ASN A 1 351 ? 15.885 -16.770 -18.956 1.00 39.69 351 ASN A CA 1
ATOM 2746 C C . ASN A 1 351 ? 16.077 -16.217 -20.381 1.00 39.69 351 ASN A C 1
ATOM 2748 O O . ASN A 1 351 ? 16.126 -16.967 -21.355 1.00 39.69 351 ASN A O 1
ATOM 2752 N N . ARG A 1 352 ? 16.164 -14.894 -20.530 1.00 42.47 352 ARG A N 1
ATOM 2753 C CA . ARG A 1 352 ? 16.922 -14.292 -21.628 1.00 42.47 352 ARG A CA 1
ATOM 2754 C C . ARG A 1 352 ? 18.325 -14.103 -21.092 1.00 42.47 352 ARG A C 1
ATOM 2756 O O . ARG A 1 352 ? 18.494 -13.486 -20.048 1.00 42.47 352 ARG A O 1
ATOM 2763 N N . GLY A 1 353 ? 19.282 -14.744 -21.758 1.00 35.50 353 GLY A N 1
ATOM 2764 C CA . GLY A 1 353 ? 20.672 -14.796 -21.333 1.00 35.50 353 GLY A CA 1
ATOM 2765 C C . GLY A 1 353 ? 21.207 -13.432 -20.914 1.00 35.50 353 GLY A C 1
ATOM 2766 O O . GLY A 1 353 ? 20.837 -12.421 -21.503 1.00 35.50 353 GLY A O 1
ATOM 2767 N N . HIS A 1 354 ? 22.042 -13.470 -19.876 1.00 30.08 354 HIS A N 1
ATOM 2768 C CA . HIS A 1 354 ? 23.071 -12.495 -19.527 1.00 30.08 354 HIS A CA 1
ATOM 2769 C C . HIS A 1 354 ? 23.060 -11.233 -20.399 1.00 30.08 354 HIS A C 1
ATOM 2771 O O . HIS A 1 354 ? 23.673 -11.201 -21.465 1.00 30.08 354 HIS A O 1
ATOM 2777 N N . TYR A 1 355 ? 22.396 -10.181 -19.926 1.00 32.84 355 TYR A N 1
ATOM 2778 C CA . TYR A 1 355 ? 22.844 -8.841 -20.267 1.00 32.84 355 TYR A CA 1
ATOM 2779 C C . TYR A 1 355 ? 24.000 -8.538 -19.317 1.00 32.84 355 TYR A C 1
ATOM 2781 O O . TYR A 1 355 ? 23.788 -8.129 -18.179 1.00 32.84 355 TYR A O 1
ATOM 2789 N N . GLU A 1 356 ? 25.215 -8.855 -19.764 1.00 26.75 356 GLU A N 1
ATOM 2790 C CA . GLU A 1 356 ? 26.405 -8.175 -19.265 1.00 26.75 356 GLU A CA 1
ATOM 2791 C C . GLU A 1 356 ? 26.260 -6.694 -19.641 1.00 26.75 356 GLU A C 1
ATOM 2793 O O . GLU A 1 356 ? 26.130 -6.365 -20.823 1.00 26.75 356 GLU A O 1
ATOM 2798 N N . TYR A 1 357 ? 26.229 -5.826 -18.631 1.00 31.30 357 TYR A N 1
ATOM 2799 C CA . TYR A 1 357 ? 26.543 -4.406 -18.757 1.00 31.30 357 TYR A CA 1
ATOM 2800 C C . TYR A 1 357 ? 27.720 -4.097 -17.845 1.00 31.30 357 TYR A C 1
ATOM 2802 O O . TYR A 1 357 ? 27.679 -4.553 -16.677 1.00 31.30 357 TYR A O 1
#

Secondary structure (DSSP, 8-state):
---------------------PPP---SEE--SSTTS--EEEETTSEEEE-S-TTS----TT-EEEEE---SSS-----EEEEEEEEESSSS-HHHHB--TTTSBPSSSTT-BS--EE--GGG-TTGGG-EEEEEEETTEEEEEEEEEEEEPPPTTT---EEEEEEEETTSTTEEEEEEEE-TTSPPEEEEEEEE--HHHHTEEEEE-SS-EEEHHHHHTT---SS-EEEEEEEGGGSEE-TT--EEEEEEESSS-GGG----TT-SS---SPP-EEEEEE-TTT--TT-EEEEEEESB-TTS-PBPTTS-EEEEEEEEEE--TT-EEEEEEESS-HHHH--SSS------------

Sequence (357 aa):
MLFFLARCCIAFVSGAGVLAQESPQESPWIRPASPDAPLIWGRRDGVVFGLPSPGGIRGPRGLIRVGPWSKGDLQNELLNFIAVEPIVAGAGNRYNRAAFSELEMSELDPGQQGKRLWVDGGGGPDAYKGKLETIHVGRGTVERLSVRIDIERFTINGAHVYLIASIDSDQRDEVRLSVFAEKDSPPLQEIGVSATMGNYERLRLLWLNGSVESSWQLFGDYMGNRFVEGGSYPLPQLLRNNDGDAVVYATSDEADPGASPGNATAHWPYTLPKLTQYWRIPGYEVQPDLRARVNARRVYWNSDEPVPGGIAFENFETRQRYIPGQSFIFGVSTKNPWELYQGSAIVRPYNRGHYEY

Organism: NCBI:txid474952

Mean predicted aligned error: 8.47 Å

Foldseek 3Di:
DDDDDDDDDDDDDDDPDPPPDDDPDPDQWDFAPAQQGFLKTAGQQAKIKGADHVLYADDAAQWIFMDTHDPDPPHGDTDWTKKKWFFFDDDDDRVQRIFIQQADAEPVDHPGGGWHKDFDCVVDRCSSRADWDWDDDPPDIKIKGWTKIFTGQTPSNRWGKIWIWMDIPVQRQKTKTWIATDPRGHHTFKMKIKTFAQLLLQFAWKFWQPDIHGLCVQCVPPDDQDKDWGDKAFQVGFDAAPQRKTKMKTWHPDQFQLPDPWFPPCPRRRNDGTKIKMKIFGRVQDDRRKIWTWMKGQADPPDPHGRVPGIGTRITIIMDTDDHGGIIMIGMDPDDPVVVGHHDGDRDPDPPDDPDD